Protein AF-A0A078BQI6-F1 (afdb_monomer)

Sequence (326 aa):
MSWSRSDWDFFEDLFRCLKQIWVKRIQDDHVNNMKELREEQRIALADKKKSNNSELENKRNELQLEEEQFRSNIQNMEHSMRMQAKEEQRSDIENHELRKREIIEKHQETISNLNRSMSEAEKSMREQKFIHQTKCEEIDLKMKLKQGDLAKAVRNDILEEKYNSTVQHVKHIWALISKAVTVVHKSLSNDDKQTISTRNREILVTLVKNKMDNLEEASEKVSNFKGYDGMKGGANTNVVKQILNKIVDVRNSLNTFLSTFSELDKSITAFKAFKDRMNMLNYAVSKLRNIKLKKHADIEIRNMELILYEWKKDCESAQNSKSLLN

Organism: Caenorhabditis elegans (NCBI:txid6239)

Structure (mmCIF, N/CA/C/O backbone):
data_AF-A0A078BQI6-F1
#
_entry.id   AF-A0A078BQI6-F1
#
loop_
_atom_site.group_PDB
_atom_site.id
_atom_site.type_symbol
_atom_site.label_atom_id
_atom_site.label_alt_id
_atom_site.label_comp_id
_atom_site.label_asym_id
_atom_site.label_entity_id
_atom_site.label_seq_id
_atom_site.pdbx_PDB_ins_code
_atom_site.Cartn_x
_atom_site.Cartn_y
_atom_site.Cartn_z
_atom_site.occupancy
_atom_site.B_iso_or_equiv
_atom_site.auth_seq_id
_atom_site.auth_comp_id
_atom_site.auth_asym_id
_atom_site.auth_atom_id
_atom_site.pdbx_PDB_model_num
ATOM 1 N N . MET A 1 1 ? 150.060 28.899 -146.180 1.00 40.34 1 MET A N 1
ATOM 2 C CA . MET A 1 1 ? 150.131 30.208 -145.497 1.00 40.34 1 MET A CA 1
ATOM 3 C C . MET A 1 1 ? 150.504 29.939 -144.052 1.00 40.34 1 MET A C 1
ATOM 5 O O . MET A 1 1 ? 149.686 29.392 -143.328 1.00 40.34 1 MET A O 1
ATOM 9 N N . SER A 1 2 ? 151.761 30.175 -143.675 1.00 43.12 2 SER A N 1
ATOM 10 C CA . SER A 1 2 ? 152.241 30.005 -142.299 1.00 43.12 2 SER A CA 1
ATOM 11 C C . SER A 1 2 ? 151.843 31.232 -141.484 1.00 43.12 2 SER A C 1
ATOM 13 O O . SER A 1 2 ? 152.236 32.344 -141.832 1.00 43.12 2 SER A O 1
ATOM 15 N N . TRP A 1 3 ? 151.037 31.020 -140.450 1.00 51.09 3 TRP A N 1
ATOM 16 C CA . TRP A 1 3 ? 150.570 32.070 -139.548 1.00 51.09 3 TRP A CA 1
ATOM 17 C C . TRP A 1 3 ? 151.705 32.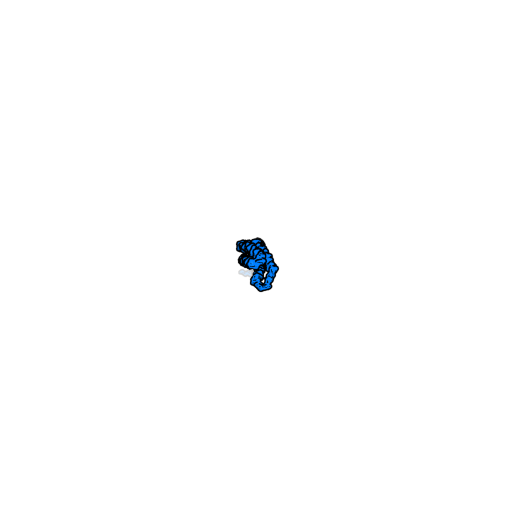469 -138.605 1.00 51.09 3 TRP A C 1
ATOM 19 O O . TRP A 1 3 ? 152.486 31.620 -138.166 1.00 51.09 3 TRP A O 1
ATOM 29 N N . SER A 1 4 ? 151.829 33.763 -138.341 1.00 55.44 4 SER A N 1
ATOM 30 C CA . SER A 1 4 ? 152.853 34.306 -137.456 1.00 55.44 4 SER A CA 1
ATOM 31 C C . SER A 1 4 ? 152.491 34.037 -135.993 1.00 55.44 4 SER A C 1
ATOM 33 O O . SER A 1 4 ? 151.331 33.827 -135.646 1.00 55.44 4 SER A O 1
ATOM 35 N N . ARG A 1 5 ? 153.483 34.042 -135.099 1.00 60.19 5 ARG A N 1
ATOM 36 C CA . ARG A 1 5 ? 153.259 33.792 -133.665 1.00 60.19 5 ARG A CA 1
ATOM 37 C C . ARG A 1 5 ? 152.341 34.843 -133.015 1.00 60.19 5 ARG A C 1
ATOM 39 O O . ARG A 1 5 ? 151.582 34.498 -132.121 1.00 60.19 5 ARG A O 1
ATOM 46 N N . SER A 1 6 ? 152.327 36.070 -133.543 1.00 62.12 6 SER A N 1
ATOM 47 C CA . SER A 1 6 ? 151.384 37.124 -133.146 1.00 62.12 6 SER A CA 1
ATOM 48 C C . SER A 1 6 ? 149.929 36.831 -133.529 1.00 62.12 6 SER A C 1
ATOM 50 O O . SER A 1 6 ? 149.027 37.297 -132.839 1.00 62.12 6 SER A O 1
ATOM 52 N N . ASP A 1 7 ? 149.687 36.033 -134.576 1.00 58.00 7 ASP A N 1
ATOM 53 C CA . ASP A 1 7 ? 148.330 35.620 -134.961 1.00 58.00 7 ASP A CA 1
ATOM 54 C C . ASP A 1 7 ? 147.747 34.597 -133.969 1.00 58.00 7 ASP A C 1
ATOM 56 O O . ASP A 1 7 ? 146.534 34.554 -133.768 1.00 58.00 7 ASP A O 1
ATOM 60 N N . TRP A 1 8 ? 148.599 33.802 -133.307 1.00 63.88 8 TRP A N 1
ATOM 61 C CA . TRP A 1 8 ? 148.184 32.867 -132.255 1.00 63.88 8 TRP A CA 1
ATOM 62 C C . TRP A 1 8 ? 147.906 33.568 -130.928 1.00 63.88 8 TRP A C 1
ATOM 64 O O . TRP A 1 8 ? 146.850 33.336 -130.342 1.00 63.88 8 TRP A O 1
ATOM 74 N N . ASP A 1 9 ? 148.792 34.471 -130.498 1.00 68.25 9 ASP A N 1
ATOM 75 C CA . ASP A 1 9 ? 148.613 35.204 -129.239 1.00 68.25 9 ASP A CA 1
ATOM 76 C C . ASP A 1 9 ? 147.321 36.042 -129.258 1.00 68.25 9 ASP A C 1
ATOM 78 O O . ASP A 1 9 ? 146.570 36.037 -128.283 1.00 68.25 9 ASP A O 1
ATOM 82 N N . PHE A 1 10 ? 146.995 36.690 -130.386 1.00 70.31 10 PHE A N 1
ATOM 83 C CA . PHE A 1 10 ? 145.744 37.443 -130.540 1.00 70.31 10 PHE A CA 1
ATOM 84 C C . PHE A 1 10 ? 144.496 36.546 -130.460 1.00 70.31 10 PHE A C 1
ATOM 86 O O . PHE A 1 10 ? 143.519 36.898 -129.795 1.00 70.31 10 PHE A O 1
ATOM 93 N N . PHE A 1 11 ? 144.513 35.375 -131.108 1.00 65.69 11 PHE A N 1
ATOM 94 C CA . PHE A 1 11 ? 143.386 34.438 -131.060 1.00 65.69 11 PHE A CA 1
ATOM 95 C C . PHE A 1 11 ? 143.195 33.827 -129.671 1.00 65.69 11 PHE A C 1
ATOM 97 O O . PHE A 1 11 ? 142.058 33.657 -129.229 1.00 65.69 11 PHE A O 1
ATOM 104 N N . GLU A 1 12 ? 144.283 33.520 -128.969 1.00 69.06 12 GLU A N 1
ATOM 105 C CA . GLU A 1 12 ? 144.234 32.939 -127.629 1.00 69.06 12 GLU A CA 1
ATOM 106 C C . GLU A 1 12 ? 143.728 33.959 -126.595 1.00 69.06 12 GLU A C 1
ATOM 108 O O . GLU A 1 12 ? 142.919 33.612 -125.726 1.00 69.06 12 GLU A O 1
ATOM 113 N N . ASP A 1 13 ? 144.088 35.239 -126.752 1.00 70.31 13 ASP A N 1
ATOM 114 C CA . ASP A 1 13 ? 143.538 36.327 -125.939 1.00 70.31 13 ASP A CA 1
ATOM 115 C C . ASP A 1 13 ? 142.049 36.572 -126.225 1.00 70.31 13 ASP A C 1
ATOM 117 O O . ASP A 1 13 ? 141.244 36.681 -125.294 1.00 70.31 13 ASP A O 1
ATOM 121 N N . LEU A 1 14 ? 141.647 36.567 -127.502 1.00 67.25 14 LEU A N 1
ATOM 122 C CA . LEU A 1 14 ? 140.242 36.691 -127.900 1.00 67.25 14 LEU A CA 1
ATOM 123 C C . LEU A 1 14 ? 139.403 35.525 -127.352 1.00 67.25 14 LEU A C 1
ATOM 125 O O . LEU A 1 14 ? 138.316 35.740 -126.809 1.00 67.25 14 LEU A O 1
ATOM 129 N N . PHE A 1 15 ? 139.913 34.293 -127.435 1.00 70.81 15 PHE A N 1
ATOM 130 C CA . PHE A 1 15 ? 139.222 33.102 -126.937 1.00 70.81 15 PHE A CA 1
ATOM 131 C C . PHE A 1 15 ? 139.095 33.118 -125.408 1.00 70.81 15 PHE A C 1
ATOM 133 O O . PHE A 1 15 ? 138.035 32.796 -124.861 1.00 70.81 15 PHE A O 1
ATOM 140 N N . ARG A 1 16 ? 140.137 33.567 -124.698 1.00 69.56 16 ARG A N 1
ATOM 141 C CA . ARG A 1 16 ? 140.110 33.773 -123.243 1.00 69.56 16 ARG A CA 1
ATOM 142 C C . ARG A 1 16 ? 139.092 34.843 -122.838 1.00 69.56 16 ARG A C 1
ATOM 144 O O . ARG A 1 16 ? 138.344 34.629 -121.880 1.00 69.56 16 ARG A O 1
ATOM 151 N N . CYS A 1 17 ? 139.009 35.941 -123.588 1.00 66.56 17 CYS A N 1
ATOM 152 C CA . CYS A 1 17 ? 138.050 37.018 -123.347 1.00 66.56 17 CYS A CA 1
ATOM 153 C C . CYS A 1 17 ? 136.598 36.544 -123.561 1.00 66.56 17 CYS A C 1
ATOM 155 O O . CYS A 1 17 ? 135.743 36.725 -122.691 1.00 66.56 17 CYS A O 1
ATOM 157 N N . LEU A 1 18 ? 136.328 35.831 -124.662 1.00 63.19 18 LEU A N 1
ATOM 158 C CA . LEU A 1 18 ? 135.005 35.261 -124.947 1.00 63.19 18 LEU A CA 1
ATOM 159 C C . LEU A 1 18 ? 134.571 34.227 -123.896 1.00 63.19 18 LEU A C 1
ATOM 161 O O . LEU A 1 18 ? 133.412 34.225 -123.474 1.00 63.19 18 LEU A O 1
ATOM 165 N N . LYS A 1 19 ? 135.501 33.395 -123.407 1.00 67.19 19 LYS A N 1
ATOM 166 C CA . LYS A 1 19 ? 135.221 32.418 -122.344 1.00 67.19 19 LYS A CA 1
ATOM 167 C C . LYS A 1 19 ? 134.825 33.096 -121.027 1.00 67.19 19 LYS A C 1
ATOM 169 O O . LYS A 1 19 ? 133.893 32.634 -120.371 1.00 67.19 19 LYS A O 1
ATOM 174 N N . GLN A 1 20 ? 135.478 34.199 -120.650 1.00 70.69 20 GLN A N 1
ATOM 175 C CA . GLN A 1 20 ? 135.115 34.952 -119.440 1.00 70.69 20 GLN A CA 1
ATOM 176 C C . GLN A 1 20 ? 133.728 35.601 -119.542 1.00 70.69 20 GLN A C 1
ATOM 178 O O . GLN A 1 20 ? 132.968 35.556 -118.575 1.00 70.69 20 GLN A O 1
ATOM 183 N N . ILE A 1 21 ? 133.367 36.152 -120.707 1.00 68.38 21 ILE A N 1
ATOM 184 C CA . ILE A 1 21 ? 132.040 36.752 -120.930 1.00 68.38 21 ILE A CA 1
ATOM 185 C C . ILE A 1 21 ? 130.933 35.699 -120.790 1.00 68.38 21 ILE A C 1
ATOM 187 O O . ILE A 1 21 ? 129.910 35.959 -120.153 1.00 68.38 21 ILE A O 1
ATOM 191 N N . TRP A 1 22 ? 131.138 34.501 -121.345 1.00 61.50 22 TRP A N 1
ATOM 192 C CA . TRP A 1 22 ? 130.143 33.429 -121.283 1.00 61.50 22 TRP A CA 1
ATOM 193 C C . TRP A 1 22 ? 129.940 32.898 -119.856 1.00 61.50 22 TRP A C 1
ATOM 195 O O . TRP A 1 22 ? 128.801 32.764 -119.411 1.00 61.50 22 TRP A O 1
ATOM 205 N N . VAL A 1 23 ? 131.026 32.685 -119.099 1.00 67.38 23 VAL A N 1
ATOM 206 C CA . VAL A 1 23 ? 130.951 32.254 -117.687 1.00 67.38 23 VAL A CA 1
ATOM 207 C C . VAL A 1 23 ? 130.213 33.282 -116.826 1.00 67.38 23 VAL A C 1
ATOM 209 O O . VAL A 1 23 ? 129.362 32.904 -116.022 1.00 67.38 23 VAL A O 1
ATOM 212 N N . LYS A 1 24 ? 130.480 34.578 -117.032 1.00 67.88 24 LYS A N 1
ATOM 213 C CA . LYS A 1 24 ? 129.824 35.651 -116.275 1.00 67.88 24 LYS A CA 1
ATOM 214 C C . LYS A 1 24 ? 128.315 35.705 -116.542 1.00 67.88 24 LYS A C 1
ATOM 216 O O . LYS A 1 24 ? 127.539 35.836 -115.603 1.00 67.88 24 LYS A O 1
ATOM 221 N N . ARG A 1 25 ? 127.891 35.502 -117.797 1.00 67.81 25 ARG A N 1
ATOM 222 C CA . ARG A 1 25 ? 126.467 35.489 -118.171 1.00 67.81 25 ARG A CA 1
ATOM 223 C C . ARG A 1 25 ? 125.700 34.316 -117.537 1.00 67.81 25 ARG A C 1
ATOM 225 O O . ARG A 1 25 ? 124.587 34.513 -117.071 1.00 67.81 25 ARG A O 1
ATOM 232 N N . ILE A 1 26 ? 126.308 33.127 -117.443 1.00 67.19 26 ILE A N 1
ATOM 233 C CA . ILE A 1 26 ? 125.685 31.965 -116.776 1.00 67.19 26 ILE A CA 1
ATOM 234 C C . ILE A 1 26 ? 125.532 32.183 -115.267 1.00 67.19 26 ILE A C 1
ATOM 236 O O . ILE A 1 26 ? 124.527 31.777 -114.683 1.00 67.19 26 ILE A O 1
ATOM 240 N N . GLN A 1 27 ? 126.516 32.816 -114.622 1.00 66.44 27 GLN A N 1
ATOM 241 C CA . GLN A 1 27 ? 126.424 33.139 -113.197 1.00 66.44 27 GLN A CA 1
ATOM 242 C C . GLN A 1 27 ? 125.312 34.152 -112.905 1.00 66.44 27 GLN A C 1
ATOM 244 O O . GLN A 1 27 ? 124.561 33.946 -111.951 1.00 66.44 27 GLN A O 1
ATOM 249 N N . ASP A 1 28 ? 125.167 35.187 -113.734 1.00 70.69 28 ASP A N 1
ATOM 250 C CA . ASP A 1 28 ? 124.128 36.206 -113.549 1.00 70.69 28 ASP A CA 1
ATOM 251 C C . ASP A 1 28 ? 122.706 35.625 -113.723 1.00 70.69 28 ASP A C 1
ATOM 253 O O . ASP A 1 28 ? 121.833 35.893 -112.891 1.00 70.69 28 ASP A O 1
ATOM 257 N N . ASP A 1 29 ? 122.479 34.746 -114.710 1.00 68.88 29 ASP A N 1
ATOM 258 C CA . ASP A 1 29 ? 121.177 34.078 -114.901 1.00 68.88 29 ASP A CA 1
ATOM 259 C C . ASP A 1 29 ? 120.810 33.158 -113.720 1.00 68.88 29 ASP A C 1
ATOM 261 O O . ASP A 1 29 ? 119.653 33.103 -113.291 1.00 68.88 29 ASP A O 1
ATOM 265 N N . HIS A 1 30 ? 121.788 32.461 -113.130 1.00 69.06 30 HIS A N 1
ATOM 266 C CA . HIS A 1 30 ? 121.527 31.551 -112.011 1.00 69.06 30 HIS A CA 1
ATOM 267 C C . HIS A 1 30 ? 121.144 32.293 -110.717 1.00 69.06 30 HIS A C 1
ATOM 269 O O . HIS A 1 30 ? 120.292 31.824 -109.956 1.00 69.06 30 HIS A O 1
ATOM 275 N N . VAL A 1 31 ? 121.731 33.471 -110.470 1.00 72.56 31 VAL A N 1
ATOM 276 C CA . VAL A 1 31 ? 121.397 34.300 -109.298 1.00 72.56 31 VAL A CA 1
ATOM 277 C C . VAL A 1 31 ? 119.987 34.887 -109.405 1.00 72.56 31 VAL A C 1
ATOM 279 O O . VAL A 1 31 ? 119.286 34.943 -108.390 1.00 72.56 31 VAL A O 1
ATOM 282 N N . ASN A 1 32 ? 119.545 35.282 -110.602 1.00 72.25 32 ASN A N 1
ATOM 283 C CA . ASN A 1 32 ? 118.195 35.816 -110.801 1.00 72.25 32 ASN A CA 1
ATOM 284 C C . ASN A 1 32 ? 117.110 34.754 -110.573 1.00 72.25 32 ASN A C 1
ATOM 286 O O . ASN A 1 32 ? 116.208 34.991 -109.767 1.00 72.25 32 ASN A O 1
ATOM 290 N N . ASN A 1 33 ? 117.251 33.556 -111.153 1.00 70.56 33 ASN A N 1
ATOM 291 C CA . ASN A 1 33 ? 116.286 32.467 -110.942 1.00 70.56 33 ASN A CA 1
ATOM 292 C C . ASN A 1 33 ? 116.145 32.083 -109.458 1.00 70.56 33 ASN A C 1
ATOM 294 O O . ASN A 1 33 ? 115.043 31.855 -108.961 1.00 70.56 33 ASN A O 1
ATOM 298 N N . MET A 1 34 ? 117.254 32.049 -108.709 1.00 78.12 34 MET A N 1
ATOM 299 C CA . MET A 1 34 ? 117.217 31.739 -107.273 1.00 78.12 34 MET A CA 1
ATOM 300 C C . MET A 1 34 ? 116.558 32.836 -106.424 1.00 78.12 34 MET A C 1
ATOM 302 O O . MET A 1 34 ? 116.084 32.548 -105.322 1.00 78.12 34 MET A O 1
ATOM 306 N N . LYS A 1 35 ? 116.538 34.090 -106.893 1.00 74.88 35 LYS A N 1
ATOM 307 C CA . LYS A 1 35 ? 115.831 35.190 -106.222 1.00 74.88 35 LYS A CA 1
ATOM 308 C C . LYS A 1 35 ? 114.320 35.099 -106.429 1.00 74.88 35 LYS A C 1
ATOM 310 O O . LYS A 1 35 ? 113.596 35.246 -105.448 1.00 74.88 35 LYS A O 1
ATOM 315 N N . GLU A 1 36 ? 113.860 34.818 -107.647 1.00 73.94 36 GLU A N 1
ATOM 316 C CA . GLU A 1 36 ? 112.426 34.663 -107.945 1.00 73.94 36 GLU A CA 1
ATOM 317 C C . GLU A 1 36 ? 111.803 33.507 -107.151 1.00 73.94 36 GLU A C 1
ATOM 319 O O . GLU A 1 36 ? 110.806 33.705 -106.457 1.00 73.94 36 GLU A O 1
ATOM 324 N N . LEU A 1 37 ? 112.467 32.346 -107.117 1.00 78.81 37 LEU A N 1
ATOM 325 C CA . LEU A 1 37 ? 112.014 31.174 -106.351 1.00 78.81 37 LEU A CA 1
ATOM 326 C C . LEU A 1 37 ? 111.851 31.449 -104.845 1.00 78.81 37 LEU A C 1
ATOM 328 O O . LEU A 1 37 ? 110.951 30.905 -104.201 1.00 78.81 37 LEU A O 1
ATOM 332 N N . ARG A 1 38 ? 112.708 32.300 -104.260 1.00 79.50 38 ARG A N 1
ATOM 333 C CA . ARG A 1 38 ? 112.581 32.687 -102.843 1.00 79.50 38 ARG A CA 1
ATOM 334 C C . ARG A 1 38 ? 111.396 33.612 -102.595 1.00 79.50 38 ARG A C 1
ATOM 336 O O . ARG A 1 38 ? 110.775 33.498 -101.538 1.00 79.50 38 ARG A O 1
ATOM 343 N N . GLU A 1 39 ? 111.091 34.519 -103.519 1.00 80.25 39 GLU A N 1
ATOM 344 C CA . GLU A 1 39 ? 109.964 35.437 -103.345 1.00 80.25 39 GLU A CA 1
ATOM 345 C C . GLU A 1 39 ? 108.626 34.708 -103.518 1.00 80.25 39 GLU A C 1
ATOM 347 O O . GLU A 1 39 ? 107.733 34.889 -102.689 1.00 80.25 39 GLU A O 1
ATOM 352 N N . GLU A 1 40 ? 108.515 33.788 -104.483 1.00 79.25 40 GLU A N 1
ATOM 353 C CA . GLU A 1 40 ? 107.331 32.926 -104.626 1.00 79.25 40 GLU A CA 1
ATOM 354 C C . GLU A 1 40 ? 107.062 32.095 -103.363 1.00 79.25 40 GLU A C 1
ATOM 356 O O . GLU A 1 40 ? 105.933 32.059 -102.867 1.00 79.25 40 GLU A O 1
ATOM 361 N N . GLN A 1 41 ? 108.097 31.480 -102.774 1.00 79.62 41 GLN A N 1
ATOM 362 C CA . GLN A 1 41 ? 107.940 30.732 -101.520 1.00 79.62 41 GLN A CA 1
ATOM 363 C C . GLN A 1 41 ? 107.488 31.617 -100.353 1.00 79.62 41 GLN A C 1
ATOM 365 O O . GLN A 1 41 ? 106.690 31.181 -99.517 1.00 79.62 41 GLN A O 1
ATOM 370 N N . ARG A 1 42 ? 107.980 32.859 -100.278 1.00 81.69 42 ARG A N 1
ATOM 371 C CA . ARG A 1 42 ? 107.591 33.810 -99.229 1.00 81.69 42 ARG A CA 1
ATOM 372 C C . ARG A 1 42 ? 106.118 34.199 -99.351 1.00 81.69 42 ARG A C 1
ATOM 374 O O . ARG A 1 42 ? 105.424 34.236 -98.333 1.00 81.69 42 ARG A O 1
ATOM 381 N N . ILE A 1 43 ? 105.646 34.448 -100.574 1.00 81.06 43 ILE A N 1
ATOM 382 C CA . ILE A 1 43 ? 104.240 34.763 -100.859 1.00 81.06 43 ILE A CA 1
ATOM 383 C C . ILE A 1 43 ? 103.353 33.565 -100.494 1.00 81.06 43 ILE A C 1
ATOM 385 O O . ILE A 1 43 ? 102.418 33.719 -99.709 1.00 81.06 43 ILE A O 1
ATOM 389 N N . ALA A 1 44 ? 103.715 32.353 -100.927 1.00 77.69 44 ALA A N 1
ATOM 390 C CA . ALA A 1 44 ? 102.953 31.140 -100.619 1.00 77.69 44 ALA A CA 1
ATOM 391 C C . ALA A 1 44 ? 102.825 30.869 -99.103 1.00 77.69 44 ALA A C 1
ATOM 393 O O . ALA A 1 44 ? 101.768 30.460 -98.617 1.00 77.69 44 ALA A O 1
ATOM 394 N N . LEU A 1 45 ? 103.885 31.121 -98.325 1.00 78.12 45 LEU A N 1
ATOM 395 C CA . LEU A 1 45 ? 103.857 30.995 -96.862 1.00 78.12 45 LEU A CA 1
ATOM 396 C C . LEU A 1 45 ? 102.983 32.061 -96.190 1.00 78.12 45 LEU A C 1
ATOM 398 O O . LEU A 1 45 ? 102.285 31.757 -95.217 1.00 78.12 45 LEU A O 1
ATOM 402 N N . ALA A 1 46 ? 103.015 33.298 -96.690 1.00 80.38 46 ALA A N 1
ATOM 403 C CA . ALA A 1 46 ? 102.180 34.379 -96.179 1.00 80.38 46 ALA A CA 1
ATOM 404 C C . ALA A 1 46 ? 100.689 34.096 -96.426 1.00 80.38 46 ALA A C 1
ATOM 406 O O . ALA A 1 46 ? 99.884 34.223 -95.498 1.00 80.38 46 ALA A O 1
ATOM 407 N N . ASP A 1 47 ? 100.343 33.625 -97.624 1.00 84.88 47 ASP A N 1
ATOM 408 C CA . ASP A 1 47 ? 98.970 33.262 -97.982 1.00 84.88 47 ASP A CA 1
ATOM 409 C C . ASP A 1 47 ? 98.464 32.084 -97.151 1.00 84.88 47 ASP A C 1
ATOM 411 O O . ASP A 1 47 ? 97.359 32.138 -96.607 1.00 84.88 47 ASP A O 1
ATOM 415 N N . LYS A 1 48 ? 99.301 31.063 -96.927 1.00 83.31 48 LYS A N 1
ATOM 416 C CA . LYS A 1 48 ? 98.944 29.936 -96.056 1.00 83.31 48 LYS A CA 1
ATOM 417 C C . LYS A 1 48 ? 98.696 30.373 -94.610 1.00 83.31 48 LYS A C 1
ATOM 419 O O . LYS A 1 48 ? 97.741 29.918 -93.985 1.00 83.31 48 LYS A O 1
ATOM 424 N N . LYS A 1 49 ? 99.512 31.286 -94.068 1.00 84.06 49 LYS A N 1
ATOM 425 C CA . LYS A 1 49 ? 99.317 31.823 -92.709 1.00 84.06 49 LYS A CA 1
ATOM 426 C C . LYS A 1 49 ? 98.037 32.656 -92.606 1.00 84.06 49 LYS A C 1
ATOM 428 O O . LYS A 1 49 ? 97.334 32.567 -91.603 1.00 84.06 49 LYS A O 1
ATOM 433 N N . LYS A 1 50 ? 97.713 33.434 -93.643 1.00 84.31 50 LYS A N 1
ATOM 434 C CA . LYS A 1 50 ? 96.466 34.205 -93.719 1.00 84.31 50 LYS A CA 1
ATOM 435 C C . LYS A 1 50 ? 95.243 33.288 -93.812 1.00 84.31 50 LYS A C 1
ATOM 437 O O . LYS A 1 50 ? 94.279 33.518 -93.088 1.00 84.31 50 LYS A O 1
ATOM 442 N N . SER A 1 51 ? 95.314 32.233 -94.625 1.00 85.38 51 SER A N 1
ATOM 443 C CA . SER A 1 51 ? 94.264 31.211 -94.734 1.00 85.38 51 SER A CA 1
ATOM 444 C C . SER A 1 51 ? 94.023 30.512 -93.395 1.00 85.38 51 SER A C 1
ATOM 446 O O . SER A 1 51 ? 92.896 30.506 -92.913 1.00 85.38 51 SER A O 1
ATOM 448 N N . ASN A 1 52 ? 95.082 30.026 -92.735 1.00 87.25 52 ASN A N 1
ATOM 449 C CA . ASN A 1 52 ? 94.964 29.389 -91.420 1.00 87.25 52 ASN A CA 1
ATOM 450 C C . ASN A 1 52 ? 94.387 30.337 -90.362 1.00 87.25 52 ASN A C 1
ATOM 452 O O . ASN A 1 52 ? 93.564 29.922 -89.554 1.00 87.25 52 ASN A O 1
ATOM 456 N N . ASN A 1 53 ? 94.798 31.608 -90.355 1.00 86.00 53 ASN A N 1
ATOM 457 C CA . ASN A 1 53 ? 94.227 32.585 -89.429 1.00 86.00 53 ASN A CA 1
ATOM 458 C C . ASN A 1 53 ? 92.736 32.823 -89.705 1.00 86.00 53 ASN A C 1
ATOM 460 O O . ASN A 1 53 ? 91.970 32.945 -88.759 1.00 86.00 53 ASN A O 1
ATOM 464 N N . SER A 1 54 ? 92.319 32.855 -90.974 1.00 84.44 54 SER A N 1
ATOM 465 C CA . SER A 1 54 ? 90.904 32.991 -91.334 1.00 84.44 54 SER A CA 1
ATOM 466 C C . SER A 1 54 ? 90.084 31.767 -90.924 1.00 84.44 54 SER A C 1
ATOM 468 O O . SER A 1 54 ? 88.968 31.926 -90.441 1.00 84.44 54 SER A O 1
ATOM 470 N N . GLU A 1 55 ? 90.618 30.555 -91.091 1.00 86.44 55 GLU A N 1
ATOM 471 C CA . GLU A 1 55 ? 89.955 29.325 -90.639 1.00 86.44 55 GLU A CA 1
ATOM 472 C C . GLU A 1 55 ? 89.844 29.266 -89.112 1.00 86.44 55 GLU A C 1
ATOM 474 O O . GLU A 1 55 ? 88.786 28.921 -88.590 1.00 86.44 55 GLU A O 1
ATOM 479 N N . LEU A 1 56 ? 90.901 29.650 -88.387 1.00 89.31 56 LEU A N 1
ATOM 480 C CA . LEU A 1 56 ? 90.880 29.715 -86.925 1.00 89.31 56 LEU A CA 1
ATOM 481 C C . LEU A 1 56 ? 89.895 30.766 -86.409 1.00 89.31 56 LEU A C 1
ATOM 483 O O . LEU A 1 56 ? 89.192 30.501 -85.436 1.00 89.31 56 LEU A O 1
ATOM 487 N N . GLU A 1 57 ? 89.811 31.927 -87.059 1.00 89.94 57 GLU A N 1
ATOM 488 C CA . GLU A 1 57 ? 88.850 32.971 -86.696 1.00 89.94 57 GLU A CA 1
ATOM 489 C C . GLU A 1 57 ? 87.409 32.511 -86.949 1.00 89.94 57 GLU A C 1
ATOM 491 O O . GLU A 1 57 ? 86.551 32.653 -86.079 1.00 89.94 57 GLU A O 1
ATOM 496 N N . ASN A 1 58 ? 87.149 31.861 -88.087 1.00 90.62 58 ASN A N 1
ATOM 497 C CA . ASN A 1 58 ? 85.843 31.262 -88.366 1.00 90.62 58 ASN A CA 1
ATOM 498 C C . ASN A 1 58 ? 85.488 30.192 -87.326 1.00 90.62 58 ASN A C 1
ATOM 500 O O . ASN A 1 58 ? 84.378 30.199 -86.796 1.00 90.62 58 ASN A O 1
ATOM 504 N N . LYS A 1 59 ? 86.441 29.322 -86.964 1.00 89.56 59 LYS A N 1
ATOM 505 C CA . LYS A 1 59 ? 86.221 28.295 -85.939 1.00 89.56 59 LYS A CA 1
ATOM 506 C C . LYS A 1 59 ? 85.972 28.898 -84.557 1.00 89.56 59 LYS A C 1
ATOM 508 O O . LYS A 1 59 ? 85.155 28.376 -83.803 1.00 89.56 59 LYS A O 1
ATOM 513 N N . ARG A 1 60 ? 86.641 30.004 -84.226 1.00 89.56 60 ARG A N 1
ATOM 514 C CA . ARG A 1 60 ? 86.419 30.746 -82.982 1.00 89.56 60 ARG A CA 1
ATOM 515 C C . ARG A 1 60 ? 85.022 31.363 -82.937 1.00 89.56 60 ARG A C 1
ATOM 517 O O . ARG A 1 60 ? 84.356 31.243 -81.914 1.00 89.56 60 ARG A O 1
ATOM 524 N N . ASN A 1 61 ? 84.573 31.961 -84.038 1.00 91.00 61 ASN A N 1
ATOM 525 C CA . ASN A 1 61 ? 83.234 32.540 -84.143 1.00 91.00 61 ASN A CA 1
ATOM 526 C C . ASN A 1 61 ? 82.138 31.469 -84.057 1.00 91.00 61 ASN A C 1
ATOM 528 O O . ASN A 1 61 ? 81.150 31.676 -83.361 1.00 91.00 61 ASN A O 1
ATOM 532 N N . GLU A 1 62 ? 82.328 30.308 -84.695 1.00 89.38 62 GLU A N 1
ATOM 533 C CA . GLU A 1 62 ? 81.421 29.160 -84.547 1.00 89.38 62 GLU A CA 1
ATOM 534 C C . GLU A 1 62 ? 81.324 28.697 -83.090 1.00 89.38 62 GLU A C 1
ATOM 536 O O . GLU A 1 62 ? 80.221 28.561 -82.569 1.00 89.38 62 GLU A O 1
ATOM 541 N N . LEU A 1 63 ? 82.466 28.504 -82.417 1.00 89.38 63 LEU A N 1
ATOM 542 C CA . LEU A 1 63 ? 82.491 28.077 -81.014 1.00 89.38 63 LEU A CA 1
ATOM 543 C C . LEU A 1 63 ? 81.847 29.107 -80.082 1.00 89.38 63 LEU A C 1
ATOM 545 O O . LEU A 1 63 ? 81.167 28.726 -79.135 1.00 89.38 63 LEU A O 1
ATOM 549 N N . GLN A 1 64 ? 82.034 30.402 -80.344 1.00 91.25 64 GLN A N 1
ATOM 550 C CA . GLN A 1 64 ? 81.397 31.457 -79.560 1.00 91.25 64 GLN A CA 1
ATOM 551 C C . GLN A 1 64 ? 79.874 31.456 -79.748 1.00 91.25 64 GLN A C 1
ATOM 553 O O . GLN A 1 64 ? 79.136 31.577 -78.771 1.00 91.25 64 GLN A O 1
ATOM 558 N N . LEU A 1 65 ? 79.396 31.266 -80.981 1.00 89.69 65 LEU A N 1
ATOM 559 C CA . LEU A 1 65 ? 77.965 31.171 -81.270 1.00 89.69 65 LEU A CA 1
ATOM 560 C C . LEU A 1 65 ? 77.341 29.931 -80.609 1.00 89.69 65 LEU A C 1
ATOM 562 O O . LEU A 1 65 ? 76.238 29.995 -80.068 1.00 89.69 65 LEU A O 1
ATOM 566 N N . GLU A 1 66 ? 78.061 28.810 -80.621 1.00 90.50 66 GLU A N 1
ATOM 567 C CA . GLU A 1 66 ? 77.656 27.574 -79.955 1.00 90.50 66 GLU A CA 1
ATOM 568 C C . GLU A 1 66 ? 77.627 27.750 -78.424 1.00 90.50 66 GLU A C 1
ATOM 570 O O . GLU A 1 66 ? 76.664 27.341 -77.773 1.00 90.50 66 GLU A O 1
ATOM 575 N N . GLU A 1 67 ? 78.612 28.442 -77.837 1.00 89.50 67 GLU A N 1
ATOM 576 C CA . GLU A 1 67 ? 78.619 28.786 -76.408 1.00 89.50 67 GLU A CA 1
ATOM 577 C C . GLU A 1 67 ? 77.427 29.681 -76.029 1.00 89.50 67 GLU A C 1
ATOM 579 O O . GLU A 1 67 ? 76.762 29.436 -75.019 1.00 89.50 67 GLU A O 1
ATOM 584 N N . GLU A 1 68 ? 77.120 30.697 -76.837 1.00 91.00 68 GLU A N 1
ATOM 585 C CA . GLU A 1 68 ? 75.963 31.574 -76.629 1.00 91.00 68 GLU A CA 1
ATOM 586 C C . GLU A 1 68 ? 74.641 30.794 -76.704 1.00 91.00 68 GLU A C 1
ATOM 588 O O . GLU A 1 68 ? 73.766 30.977 -75.849 1.00 91.00 68 GLU A O 1
ATOM 593 N N . GLN A 1 69 ? 74.515 29.859 -77.652 1.00 91.56 69 GLN A N 1
ATOM 594 C CA . GLN A 1 69 ? 73.360 28.962 -77.741 1.00 91.56 69 GLN A CA 1
ATOM 595 C C . GLN A 1 69 ? 73.251 28.038 -76.523 1.00 91.56 69 GLN A C 1
ATOM 597 O O . GLN A 1 69 ? 72.166 27.906 -75.951 1.00 91.56 69 GLN A O 1
ATOM 602 N N . PHE A 1 70 ? 74.355 27.441 -76.064 1.00 90.31 70 PHE A N 1
ATOM 603 C CA . PHE A 1 70 ? 74.358 26.614 -74.856 1.00 90.31 70 PHE A CA 1
ATOM 604 C C . PHE A 1 70 ? 73.980 27.417 -73.609 1.00 90.31 70 PHE A C 1
ATOM 606 O O . PHE A 1 70 ? 73.159 26.953 -72.816 1.00 90.31 70 PHE A O 1
ATOM 613 N N . ARG A 1 71 ? 74.504 28.639 -73.444 1.00 90.94 71 ARG A N 1
ATOM 614 C CA . ARG A 1 71 ? 74.125 29.530 -72.334 1.00 90.94 71 ARG A CA 1
ATOM 615 C C . ARG A 1 71 ? 72.642 29.884 -72.372 1.00 90.94 71 ARG A C 1
ATOM 617 O O . ARG A 1 71 ? 71.988 29.824 -71.332 1.00 90.94 71 ARG A O 1
ATOM 624 N N . SER A 1 72 ? 72.103 30.208 -73.548 1.00 91.19 72 SER A N 1
ATOM 625 C CA . SER A 1 72 ? 70.672 30.485 -73.717 1.00 91.19 72 SER A CA 1
ATOM 626 C C . SER A 1 72 ? 69.816 29.264 -73.364 1.00 91.19 72 SER A C 1
ATOM 628 O O . SER A 1 72 ? 68.853 29.378 -72.605 1.00 91.19 72 SER A O 1
ATOM 630 N N . ASN A 1 73 ? 70.213 28.073 -73.818 1.00 91.12 73 ASN A N 1
ATOM 631 C CA . ASN A 1 73 ? 69.523 26.826 -73.494 1.00 91.12 73 ASN A CA 1
ATOM 632 C C . ASN A 1 73 ? 69.555 26.519 -71.991 1.00 91.12 73 ASN A C 1
ATOM 634 O O . ASN A 1 73 ? 68.527 26.145 -71.429 1.00 91.12 73 ASN A O 1
ATOM 638 N N . ILE A 1 74 ? 70.693 26.725 -71.320 1.00 91.31 74 ILE A N 1
ATOM 639 C CA . ILE A 1 74 ? 70.804 26.566 -69.862 1.00 91.31 74 ILE A CA 1
ATOM 640 C C . ILE A 1 74 ? 69.876 27.545 -69.142 1.00 91.31 74 ILE A C 1
ATOM 642 O O . ILE A 1 74 ? 69.119 27.125 -68.272 1.00 91.31 74 ILE A O 1
ATOM 646 N N . GLN A 1 75 ? 69.864 28.822 -69.532 1.00 91.62 75 GLN A N 1
ATOM 647 C CA . GLN A 1 75 ? 68.966 29.814 -68.932 1.00 91.62 75 GLN A CA 1
ATOM 648 C C . GLN A 1 75 ? 67.489 29.449 -69.120 1.00 91.62 75 GLN A C 1
ATOM 650 O O . GLN A 1 75 ? 66.704 29.567 -68.178 1.00 91.62 75 GLN A O 1
ATOM 655 N N . ASN A 1 76 ? 67.110 28.958 -70.302 1.00 91.56 76 ASN A N 1
ATOM 656 C CA . ASN A 1 76 ? 65.745 28.513 -70.577 1.00 91.56 76 ASN A CA 1
ATOM 657 C C . ASN A 1 76 ? 65.366 27.281 -69.740 1.00 91.56 76 ASN A C 1
ATOM 659 O O . ASN A 1 76 ? 64.272 27.241 -69.176 1.00 91.56 76 ASN A O 1
ATOM 663 N N . MET A 1 77 ? 66.271 26.307 -69.598 1.00 92.06 77 MET A N 1
ATOM 664 C CA . MET A 1 77 ? 66.059 25.142 -68.733 1.00 92.06 77 MET A CA 1
ATOM 665 C C . MET A 1 77 ? 65.945 25.545 -67.262 1.00 92.06 77 MET A C 1
ATOM 667 O O . MET A 1 77 ? 65.005 25.124 -66.594 1.00 92.06 77 MET A O 1
ATOM 671 N N . GLU A 1 78 ? 66.831 26.406 -66.758 1.00 92.19 78 GLU A N 1
ATOM 672 C CA . GLU A 1 78 ? 66.751 26.913 -65.385 1.00 92.19 78 GLU A CA 1
ATOM 673 C C . GLU A 1 78 ? 65.451 27.682 -65.136 1.00 92.19 78 GLU A C 1
ATOM 675 O O . GLU A 1 78 ? 64.830 27.525 -64.083 1.00 92.19 78 GLU A O 1
ATOM 680 N N . HIS A 1 79 ? 65.017 28.506 -66.093 1.00 91.81 79 HIS A N 1
ATOM 681 C CA . HIS A 1 79 ? 63.747 29.215 -65.998 1.00 91.81 79 HIS A CA 1
ATOM 682 C C . HIS A 1 79 ? 62.571 28.233 -65.945 1.00 91.81 79 HIS A C 1
ATOM 684 O O . HIS A 1 79 ? 61.730 28.342 -65.052 1.00 91.81 79 HIS A O 1
ATOM 690 N N . SER A 1 80 ? 62.557 27.233 -66.831 1.00 92.69 80 SER A N 1
ATOM 691 C CA . SER A 1 80 ? 61.545 26.174 -66.841 1.00 92.69 80 SER A CA 1
ATOM 692 C C . SER A 1 80 ? 61.528 25.388 -65.526 1.00 92.69 80 SER A C 1
ATOM 694 O O . SER A 1 80 ? 60.461 25.193 -64.952 1.00 92.69 80 SER A O 1
ATOM 696 N N . MET A 1 81 ? 62.692 25.007 -64.989 1.00 91.88 81 MET A N 1
ATOM 697 C CA . MET A 1 81 ? 62.805 24.300 -63.707 1.00 91.88 81 MET A CA 1
ATOM 698 C C . MET A 1 81 ? 62.303 25.148 -62.534 1.00 91.88 81 MET A C 1
ATOM 700 O O . MET A 1 81 ? 61.588 24.646 -61.671 1.00 91.88 81 MET A O 1
ATOM 704 N N . ARG A 1 82 ? 62.625 26.450 -62.498 1.00 91.44 82 ARG A N 1
ATOM 705 C CA . ARG A 1 82 ? 62.108 27.361 -61.461 1.00 91.44 82 ARG A CA 1
ATOM 706 C C . ARG A 1 82 ? 60.596 27.534 -61.557 1.00 91.44 82 ARG A C 1
ATOM 708 O O . ARG A 1 82 ? 59.943 27.660 -60.523 1.00 91.44 82 ARG A O 1
ATOM 715 N N . MET A 1 83 ? 60.045 27.576 -62.769 1.00 91.62 83 MET A N 1
ATOM 716 C CA . MET A 1 83 ? 58.599 27.665 -62.975 1.00 91.62 83 MET A CA 1
ATOM 717 C C . MET A 1 83 ? 57.895 26.372 -62.563 1.00 91.62 83 MET A C 1
ATOM 719 O O . MET A 1 83 ? 56.902 26.448 -61.847 1.00 91.62 83 MET A O 1
ATOM 723 N N . GLN A 1 84 ? 58.449 25.209 -62.910 1.00 91.62 84 GLN A N 1
ATOM 724 C CA . GLN A 1 84 ? 57.928 23.913 -62.480 1.00 91.62 84 GLN A CA 1
ATOM 725 C C . GLN A 1 84 ? 57.965 23.764 -60.954 1.00 91.62 84 GLN A C 1
ATOM 727 O O . GLN A 1 84 ? 56.949 23.428 -60.361 1.00 91.62 84 GLN A O 1
ATOM 732 N N . ALA A 1 85 ? 59.077 24.115 -60.301 1.00 90.62 85 ALA A N 1
ATOM 733 C CA . ALA A 1 85 ? 59.176 24.067 -58.842 1.00 90.62 85 ALA A CA 1
ATOM 734 C C . ALA A 1 85 ? 58.166 25.002 -58.151 1.00 90.62 85 ALA A C 1
ATOM 736 O O . ALA A 1 85 ? 57.604 24.663 -57.112 1.00 90.62 85 ALA A O 1
ATOM 737 N N . LYS A 1 86 ? 57.904 26.186 -58.728 1.00 91.06 86 LYS A N 1
ATOM 738 C CA . LYS A 1 86 ? 56.866 27.099 -58.225 1.00 91.06 86 LYS A CA 1
ATOM 739 C C . LYS A 1 86 ? 55.459 26.536 -58.405 1.00 91.06 86 LYS A C 1
ATOM 741 O O . LYS A 1 86 ? 54.621 26.764 -57.538 1.00 91.06 86 LYS A O 1
ATOM 746 N N . GLU A 1 87 ? 55.196 25.858 -59.516 1.00 91.38 87 GLU A N 1
ATOM 747 C CA . GLU A 1 87 ? 53.899 25.237 -59.786 1.00 91.38 87 GLU A CA 1
ATOM 748 C C . GLU A 1 87 ? 53.661 24.024 -58.881 1.00 91.38 87 GLU A C 1
ATOM 750 O O . GLU A 1 87 ? 52.610 23.926 -58.256 1.00 91.38 87 GLU A O 1
ATOM 755 N N . GLU A 1 88 ? 54.668 23.167 -58.707 1.00 90.44 88 GLU A N 1
ATOM 756 C CA . GLU A 1 88 ? 54.641 22.055 -57.750 1.00 90.44 88 GLU A CA 1
ATOM 757 C C . GLU A 1 88 ? 54.391 22.568 -56.326 1.00 90.44 88 GLU A C 1
ATOM 759 O O . GLU A 1 88 ? 53.486 22.090 -55.648 1.00 90.44 88 GLU A O 1
ATOM 764 N N . GLN A 1 89 ? 55.092 23.627 -55.903 1.00 91.31 89 GLN A N 1
ATOM 765 C CA . GLN A 1 89 ? 54.864 24.240 -54.594 1.00 91.31 89 GLN A CA 1
ATOM 766 C C . GLN A 1 89 ? 53.441 24.807 -54.445 1.00 91.31 89 GLN A C 1
ATOM 768 O O . GLN A 1 89 ? 52.848 24.701 -53.370 1.00 91.31 89 GLN A O 1
ATOM 773 N N . ARG A 1 90 ? 52.875 25.423 -55.493 1.00 90.94 90 ARG A N 1
ATOM 774 C CA . ARG A 1 90 ? 51.483 25.905 -55.476 1.00 90.94 90 ARG A CA 1
ATOM 775 C C . ARG A 1 90 ? 50.498 24.748 -55.365 1.00 90.94 90 ARG A C 1
ATOM 777 O O . ARG A 1 90 ? 49.596 24.827 -54.536 1.00 90.94 90 ARG A O 1
ATOM 784 N N . SER A 1 91 ? 50.703 23.684 -56.139 1.00 92.06 91 SER A N 1
ATOM 785 C CA . SER A 1 91 ? 49.872 22.481 -56.092 1.00 92.06 91 SER A CA 1
ATOM 786 C C . SER A 1 91 ? 49.929 21.812 -54.717 1.00 92.06 91 SER A C 1
ATOM 788 O O . SER A 1 91 ? 48.894 21.434 -54.173 1.00 92.06 91 SER A O 1
ATOM 790 N N . ASP A 1 92 ? 51.106 21.739 -54.093 1.00 92.56 92 ASP A N 1
ATOM 791 C CA . ASP A 1 92 ? 51.266 21.203 -52.738 1.00 92.56 92 ASP A CA 1
ATOM 792 C C . ASP A 1 92 ? 50.539 22.046 -51.685 1.00 92.56 92 ASP A C 1
ATOM 794 O O . ASP A 1 92 ? 49.878 21.494 -50.800 1.00 92.56 92 ASP A O 1
ATOM 798 N N . ILE A 1 93 ? 50.617 23.378 -51.785 1.00 93.50 93 ILE A N 1
ATOM 799 C CA . ILE A 1 93 ? 49.877 24.288 -50.899 1.00 93.50 93 ILE A CA 1
ATOM 800 C C . ILE A 1 93 ? 48.371 24.098 -51.088 1.00 93.50 93 ILE A C 1
ATOM 802 O O . ILE A 1 93 ? 47.660 23.924 -50.101 1.00 93.50 93 ILE A O 1
ATOM 806 N N . GLU A 1 94 ? 47.886 24.080 -52.329 1.00 94.38 94 GLU A N 1
ATOM 807 C CA . GLU A 1 94 ? 46.465 23.894 -52.636 1.00 94.38 94 GLU A CA 1
ATOM 808 C C . GLU A 1 94 ? 45.954 22.541 -52.120 1.00 94.38 94 GLU A C 1
ATOM 810 O O . GLU A 1 94 ? 44.940 22.479 -51.422 1.00 94.38 94 GLU A O 1
ATOM 815 N N . ASN A 1 95 ? 46.710 21.464 -52.346 1.00 93.81 95 ASN A N 1
ATOM 816 C CA . ASN A 1 95 ? 46.401 20.134 -51.823 1.00 93.81 95 ASN A CA 1
ATOM 817 C C . ASN A 1 95 ? 46.394 20.102 -50.289 1.00 93.81 95 ASN A C 1
ATOM 819 O O . ASN A 1 95 ? 45.537 19.454 -49.680 1.00 93.81 95 ASN A O 1
ATOM 823 N N . HIS A 1 96 ? 47.331 20.794 -49.636 1.00 93.56 96 HIS A N 1
ATOM 824 C CA . HIS A 1 96 ? 47.353 20.885 -48.180 1.00 93.56 96 HIS A CA 1
ATOM 825 C C . HIS A 1 96 ? 46.158 21.695 -47.652 1.00 93.56 96 HIS A C 1
ATOM 827 O O . HIS A 1 96 ? 45.550 21.306 -46.648 1.00 93.56 96 HIS A O 1
ATOM 833 N N . GLU A 1 97 ? 45.793 22.801 -48.298 1.00 94.12 97 GLU A N 1
ATOM 834 C CA . GLU A 1 97 ? 44.628 23.602 -47.924 1.00 94.12 97 GLU A CA 1
ATOM 835 C C . GLU A 1 97 ? 43.320 22.822 -48.095 1.00 94.12 97 GLU A C 1
ATOM 837 O O . GLU A 1 97 ? 42.484 22.854 -47.189 1.00 94.12 97 GLU A O 1
ATOM 842 N N . LEU A 1 98 ? 43.170 22.069 -49.190 1.00 95.25 98 LEU A N 1
ATOM 843 C CA . LEU A 1 98 ? 42.031 21.178 -49.425 1.00 95.25 98 LEU A CA 1
ATOM 844 C C . LEU A 1 98 ? 41.926 20.103 -48.338 1.00 95.25 98 LEU A C 1
ATOM 846 O O . LEU A 1 98 ? 40.903 20.025 -47.659 1.00 95.25 98 LEU A O 1
ATOM 850 N N . ARG A 1 99 ? 43.009 19.361 -48.066 1.00 94.94 99 ARG A N 1
ATOM 851 C CA . ARG A 1 99 ? 43.032 18.358 -46.982 1.00 94.94 99 ARG A CA 1
ATOM 852 C C . ARG A 1 99 ? 42.715 18.967 -45.619 1.00 94.94 99 ARG A C 1
ATOM 854 O O . ARG A 1 99 ? 42.039 18.351 -44.799 1.00 94.94 99 ARG A O 1
ATOM 861 N N . LYS A 1 100 ? 43.196 20.185 -45.347 1.00 95.06 100 LYS A N 1
ATOM 862 C CA . LYS A 1 100 ? 42.898 20.891 -44.094 1.00 95.06 100 LYS A CA 1
ATOM 863 C C . LYS A 1 100 ? 41.406 21.217 -43.983 1.00 95.06 100 LYS A C 1
ATOM 865 O O . LYS A 1 100 ? 40.850 21.040 -42.901 1.00 95.06 100 LYS A O 1
ATOM 870 N N . ARG A 1 101 ? 40.760 21.665 -45.066 1.00 93.81 101 ARG A N 1
ATOM 871 C CA . ARG A 1 101 ? 39.306 21.911 -45.095 1.00 93.81 101 ARG A CA 1
ATOM 872 C C . ARG A 1 101 ? 38.515 20.620 -44.882 1.00 93.81 101 ARG A C 1
ATOM 874 O O . ARG A 1 101 ? 37.660 20.604 -44.005 1.00 93.81 101 ARG A O 1
ATOM 881 N N . GLU A 1 102 ? 38.874 19.531 -45.561 1.00 94.44 102 GLU A N 1
ATOM 882 C CA . GLU A 1 102 ? 38.230 18.216 -45.386 1.00 94.44 102 GLU A CA 1
ATOM 883 C C . GLU A 1 102 ? 38.314 17.707 -43.936 1.00 94.44 102 GLU A C 1
ATOM 885 O O . GLU A 1 102 ? 37.329 17.225 -43.373 1.00 94.44 102 GLU A O 1
ATOM 890 N N . ILE A 1 103 ? 39.479 17.844 -43.288 1.00 94.06 103 ILE A N 1
ATOM 891 C CA . ILE A 1 103 ? 39.649 17.469 -41.875 1.00 94.06 103 ILE A CA 1
ATOM 892 C C . ILE A 1 103 ? 38.753 18.327 -40.971 1.00 94.06 103 ILE A C 1
ATOM 894 O O . ILE A 1 103 ? 38.147 17.797 -40.037 1.00 94.06 103 ILE A O 1
ATOM 898 N N . ILE A 1 104 ? 38.657 19.635 -41.235 1.00 94.62 104 ILE A N 1
ATOM 899 C CA . ILE A 1 104 ? 37.798 20.550 -40.470 1.00 94.62 104 ILE A CA 1
ATOM 900 C C . ILE A 1 104 ? 36.322 20.171 -40.633 1.00 94.62 104 ILE A C 1
ATOM 902 O O . ILE A 1 104 ? 35.621 20.076 -39.627 1.00 94.62 104 ILE A O 1
ATOM 906 N N . GLU A 1 105 ? 35.858 19.906 -41.854 1.00 94.19 105 GLU A N 1
ATOM 907 C CA . GLU A 1 105 ? 34.474 19.495 -42.130 1.00 94.19 105 GLU A CA 1
ATOM 908 C C . GLU A 1 105 ? 34.132 18.177 -41.428 1.00 94.19 105 GLU A C 1
ATOM 910 O O . GLU A 1 105 ? 33.147 18.101 -40.691 1.00 94.19 105 GLU A O 1
ATOM 915 N N . LYS A 1 106 ? 35.003 17.165 -41.540 1.00 94.31 106 LYS A N 1
ATOM 916 C CA . LYS A 1 106 ? 34.827 15.881 -40.845 1.00 94.31 106 LYS A CA 1
ATOM 917 C C . LYS A 1 106 ? 34.807 16.043 -39.322 1.00 94.31 106 LYS A C 1
ATOM 919 O O . LYS A 1 106 ? 34.050 15.364 -38.623 1.00 94.31 106 LYS A O 1
ATOM 924 N N . HIS A 1 107 ? 35.632 16.938 -38.782 1.00 93.06 107 HIS A N 1
ATOM 925 C CA . HIS A 1 107 ? 35.643 17.241 -37.353 1.00 93.06 107 HIS A CA 1
ATOM 926 C C . HIS A 1 107 ? 34.350 17.942 -36.908 1.00 93.06 107 HIS A C 1
ATOM 928 O O . HIS A 1 107 ? 33.767 17.563 -35.892 1.00 93.06 107 HIS A O 1
ATOM 934 N N . GLN A 1 108 ? 33.860 18.910 -37.687 1.00 94.75 108 GLN A N 1
ATOM 935 C CA . GLN A 1 108 ? 32.590 19.596 -37.431 1.00 94.75 108 GLN A CA 1
ATOM 936 C C . GLN A 1 108 ? 31.397 18.636 -37.494 1.00 94.75 108 GLN A C 1
ATOM 938 O O . GLN A 1 108 ? 30.532 18.682 -36.618 1.00 94.75 108 GLN A O 1
ATOM 943 N N . GLU A 1 109 ? 31.370 17.726 -38.469 1.00 94.56 109 GLU A N 1
ATOM 944 C CA . GLU A 1 109 ? 30.354 16.675 -38.563 1.00 94.56 109 GLU A CA 1
ATOM 945 C C . GLU A 1 109 ? 30.391 15.756 -37.334 1.00 94.56 109 GLU A C 1
ATOM 947 O O . GLU A 1 109 ? 29.355 15.477 -36.728 1.00 94.56 109 GLU A O 1
ATOM 952 N N . THR A 1 110 ? 31.592 15.352 -36.904 1.00 93.19 110 THR A N 1
ATOM 953 C CA . THR A 1 110 ? 31.785 14.526 -35.702 1.00 93.19 110 THR A CA 1
ATOM 954 C C . THR A 1 110 ? 31.251 15.228 -34.450 1.00 93.1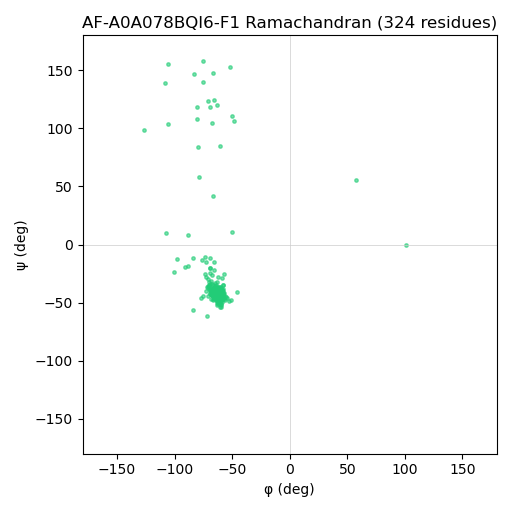9 110 THR A C 1
ATOM 956 O O . THR A 1 110 ? 30.498 14.623 -33.687 1.00 93.19 110 THR A O 1
ATOM 959 N N . ILE A 1 111 ? 31.573 16.513 -34.254 1.00 93.38 111 ILE A N 1
ATOM 960 C CA . ILE A 1 111 ? 31.054 17.313 -33.132 1.00 93.38 111 ILE A CA 1
ATOM 961 C C . ILE A 1 111 ? 29.527 17.427 -33.204 1.00 93.38 111 ILE A C 1
ATOM 963 O O . ILE A 1 111 ? 28.849 17.268 -32.190 1.00 93.38 111 ILE A O 1
ATOM 967 N N . SER A 1 112 ? 28.971 17.679 -34.391 1.00 91.62 112 SER A N 1
ATOM 968 C CA . SER A 1 112 ? 27.522 17.800 -34.584 1.00 91.62 112 SER A CA 1
ATOM 969 C C . SER A 1 112 ? 26.789 16.500 -34.242 1.00 91.62 112 SER A C 1
ATOM 971 O O . SER A 1 112 ? 25.789 16.517 -33.522 1.00 91.62 112 SER A O 1
ATOM 973 N N . ASN A 1 113 ? 27.325 15.357 -34.679 1.00 93.81 113 ASN A N 1
ATOM 974 C CA . ASN A 1 113 ? 26.776 14.041 -34.365 1.00 93.81 113 ASN A CA 1
ATOM 975 C C . ASN A 1 113 ? 26.873 13.723 -32.867 1.00 93.81 113 ASN A C 1
ATOM 977 O O . ASN A 1 113 ? 25.892 13.260 -32.290 1.00 93.81 113 ASN A O 1
ATOM 981 N N . LEU A 1 114 ? 27.997 14.036 -32.214 1.00 92.25 114 LEU A N 1
ATOM 982 C CA . LEU A 1 114 ? 28.136 13.882 -30.761 1.00 92.25 114 LEU A CA 1
ATOM 983 C C . LEU A 1 114 ? 27.127 14.745 -29.996 1.00 92.25 114 LEU A C 1
ATOM 985 O O . LEU A 1 114 ? 26.475 14.251 -29.078 1.00 92.25 114 LEU A O 1
ATOM 989 N N . ASN A 1 115 ? 26.942 16.004 -30.403 1.00 92.50 115 ASN A N 1
ATOM 990 C CA . ASN A 1 115 ? 25.956 16.896 -29.793 1.00 92.50 115 ASN A CA 1
ATOM 991 C C . ASN A 1 115 ? 24.526 16.373 -29.966 1.00 92.50 115 ASN A C 1
ATOM 993 O O . ASN A 1 115 ? 23.733 16.448 -29.027 1.00 92.50 115 ASN A O 1
ATOM 997 N N . ARG A 1 116 ? 24.196 15.813 -31.137 1.00 90.75 116 ARG A N 1
ATOM 998 C CA . ARG A 1 116 ? 22.890 15.189 -31.382 1.00 90.75 116 ARG A CA 1
ATOM 999 C C . ARG A 1 116 ? 22.678 13.986 -30.465 1.00 90.75 116 ARG A C 1
ATOM 1001 O O . ARG A 1 116 ? 21.689 13.966 -29.739 1.00 90.75 116 ARG A O 1
ATOM 1008 N N . SER A 1 117 ? 23.628 13.052 -30.425 1.00 92.00 117 SER A N 1
ATOM 1009 C CA . SER A 1 117 ? 23.551 11.869 -29.558 1.00 92.00 117 SER A CA 1
ATOM 1010 C C . SER A 1 117 ? 23.451 12.242 -28.078 1.00 92.00 117 SER A C 1
ATOM 1012 O O . SER A 1 117 ? 22.665 11.650 -27.343 1.00 92.00 117 SER A O 1
ATOM 1014 N N . MET A 1 118 ? 24.200 13.256 -27.631 1.00 90.69 118 MET A N 1
ATOM 1015 C CA . MET A 1 118 ? 24.128 13.755 -26.256 1.00 90.69 118 MET A CA 1
ATOM 1016 C C . MET A 1 118 ? 22.764 14.389 -25.957 1.00 90.69 118 MET A C 1
ATOM 1018 O O . MET A 1 118 ? 22.169 14.099 -24.922 1.00 90.69 118 MET A O 1
ATOM 1022 N N . SER A 1 119 ? 22.224 15.192 -26.877 1.00 92.50 119 SER A N 1
ATOM 1023 C CA . SER A 1 119 ? 20.893 15.792 -26.735 1.00 92.50 119 SER A CA 1
ATOM 1024 C C . SER A 1 119 ? 19.779 14.737 -26.693 1.00 92.50 119 SER A C 1
ATOM 1026 O O . SER A 1 119 ? 18.868 14.823 -25.865 1.00 92.50 119 SER A O 1
ATOM 1028 N N . GLU A 1 120 ? 19.864 13.706 -27.535 1.00 93.00 120 GLU A N 1
ATOM 1029 C CA . GLU A 1 120 ? 18.928 12.577 -27.548 1.00 93.00 120 GLU A CA 1
ATOM 1030 C C . GLU A 1 120 ? 19.014 11.752 -26.259 1.00 93.00 120 GLU A C 1
ATOM 1032 O O . GLU A 1 120 ? 17.981 11.434 -25.662 1.00 93.00 120 GLU A O 1
ATOM 1037 N N . ALA A 1 121 ? 20.230 11.476 -25.776 1.00 88.88 121 ALA A N 1
ATOM 1038 C CA . ALA A 1 121 ? 20.454 10.801 -24.503 1.00 88.88 121 ALA A CA 1
ATOM 1039 C C . ALA A 1 121 ? 19.894 11.617 -23.327 1.00 88.88 121 ALA A C 1
ATOM 1041 O O . ALA A 1 121 ? 19.187 11.070 -22.482 1.00 88.88 121 ALA A O 1
ATOM 1042 N N . GLU A 1 122 ? 20.125 12.932 -23.289 1.00 90.31 122 GLU A N 1
ATOM 1043 C CA . GLU A 1 122 ? 19.552 13.816 -22.270 1.00 90.31 122 GLU A CA 1
ATOM 1044 C C . GLU A 1 122 ? 18.023 13.825 -22.295 1.00 90.31 122 GLU A C 1
ATOM 1046 O O . GLU A 1 122 ? 17.390 13.739 -21.239 1.00 90.31 122 GLU A O 1
ATOM 1051 N N . LYS A 1 123 ? 17.414 13.911 -23.483 1.00 92.69 123 LYS A N 1
ATOM 1052 C CA . LYS A 1 123 ? 15.955 13.867 -23.633 1.00 92.69 123 LYS A CA 1
ATOM 1053 C C . LYS A 1 123 ? 15.398 12.530 -23.145 1.00 92.69 123 LYS A C 1
ATOM 1055 O O . LYS A 1 123 ? 14.441 12.523 -22.374 1.00 92.69 123 LYS A O 1
ATOM 1060 N N . SER A 1 124 ? 16.027 11.422 -23.535 1.00 89.31 124 SER A N 1
ATOM 1061 C CA . SER A 1 124 ? 15.661 10.073 -23.091 1.00 89.31 124 SER A CA 1
ATOM 1062 C C . SER A 1 124 ? 15.777 9.923 -21.569 1.00 89.31 124 SER A C 1
ATOM 1064 O O . SER A 1 124 ? 14.850 9.442 -20.920 1.00 89.31 124 SER A O 1
ATOM 1066 N N . MET A 1 125 ? 16.857 10.425 -20.960 1.00 87.62 125 MET A N 1
ATOM 1067 C CA . MET A 1 125 ? 17.026 10.411 -19.502 1.00 87.62 125 MET A CA 1
ATOM 1068 C C . MET A 1 125 ? 15.964 11.243 -18.777 1.00 87.62 125 MET A C 1
ATOM 1070 O O . MET A 1 125 ? 15.457 10.811 -17.741 1.00 87.62 125 MET A O 1
ATOM 1074 N N . ARG A 1 126 ? 15.616 12.430 -19.294 1.00 89.50 126 ARG A N 1
ATOM 1075 C CA . ARG A 1 126 ? 14.555 13.272 -18.714 1.00 89.50 126 ARG A CA 1
ATOM 1076 C C . ARG A 1 126 ? 13.198 12.579 -18.789 1.00 89.50 126 ARG A C 1
ATOM 1078 O O . ARG A 1 126 ? 12.488 12.569 -17.787 1.00 89.50 126 ARG A O 1
ATOM 1085 N N . GLU A 1 127 ? 12.885 11.955 -19.921 1.00 90.38 127 GLU A N 1
ATOM 1086 C CA . GLU A 1 127 ? 11.653 11.184 -20.103 1.00 90.38 127 GLU A CA 1
ATOM 1087 C C . GLU A 1 127 ? 11.591 9.993 -19.137 1.00 90.38 127 GLU A C 1
ATOM 1089 O O . GLU A 1 127 ? 10.623 9.833 -18.399 1.00 90.38 127 GLU A O 1
ATOM 1094 N N . GLN A 1 128 ? 12.665 9.202 -19.041 1.00 86.06 128 GLN A N 1
ATOM 1095 C CA . GLN A 1 128 ? 12.737 8.089 -18.089 1.00 86.06 128 GLN A CA 1
ATOM 1096 C C . GLN A 1 128 ? 12.611 8.554 -16.635 1.00 86.06 128 GLN A C 1
ATOM 1098 O O . GLN A 1 128 ? 11.948 7.895 -15.832 1.00 86.06 128 GLN A O 1
ATOM 1103 N N . LYS A 1 129 ? 13.232 9.686 -16.282 1.00 86.94 129 LYS A N 1
ATOM 1104 C CA . LYS A 1 129 ? 13.116 10.279 -14.946 1.00 86.94 129 LYS A CA 1
ATOM 1105 C C . LYS A 1 129 ? 11.677 10.702 -14.655 1.00 86.94 129 LYS A C 1
ATOM 1107 O O . LYS A 1 129 ? 11.196 10.431 -13.558 1.00 86.94 129 LYS A O 1
ATOM 1112 N N . PHE A 1 130 ? 10.998 11.316 -15.623 1.00 89.31 130 PHE A N 1
ATOM 1113 C CA . PHE A 1 130 ? 9.596 11.705 -15.500 1.00 89.31 130 PHE A CA 1
ATOM 1114 C C . PHE A 1 130 ? 8.688 10.481 -15.320 1.00 89.31 130 PHE A C 1
ATOM 1116 O O . PHE A 1 130 ? 7.965 10.409 -14.332 1.00 89.31 130 PHE A O 1
ATOM 1123 N N . ILE A 1 131 ? 8.811 9.466 -16.183 1.00 86.69 131 ILE A N 1
ATOM 1124 C CA . ILE A 1 131 ? 8.057 8.205 -16.069 1.00 86.69 131 ILE A CA 1
ATOM 1125 C C . ILE A 1 131 ? 8.278 7.555 -14.698 1.00 86.69 131 ILE A C 1
ATOM 1127 O O . ILE A 1 131 ? 7.328 7.099 -14.061 1.00 86.69 131 ILE A O 1
ATOM 1131 N N . HIS A 1 132 ? 9.528 7.502 -14.228 1.00 82.81 132 HIS A N 1
ATOM 1132 C CA . HIS A 1 132 ? 9.842 6.944 -12.916 1.00 82.81 132 HIS A CA 1
ATOM 1133 C C . HIS A 1 132 ? 9.190 7.748 -11.784 1.00 82.81 132 HIS A C 1
ATOM 1135 O O . HIS A 1 132 ? 8.592 7.154 -10.891 1.00 82.81 132 HIS A O 1
ATOM 1141 N N . GLN A 1 133 ? 9.249 9.080 -11.843 1.00 86.38 133 GLN A N 1
ATOM 1142 C CA . GLN A 1 133 ? 8.606 9.947 -10.859 1.00 86.38 133 GLN A CA 1
ATOM 1143 C C . GLN A 1 133 ? 7.085 9.739 -10.827 1.00 86.38 133 GLN A C 1
ATOM 1145 O O . GLN A 1 133 ? 6.535 9.521 -9.750 1.00 86.38 133 GLN A O 1
ATOM 1150 N N . THR A 1 134 ? 6.416 9.718 -11.984 1.00 89.12 134 THR A N 1
ATOM 1151 C CA . THR A 1 134 ? 4.967 9.476 -12.069 1.00 89.12 134 THR A CA 1
ATOM 1152 C C . THR A 1 134 ? 4.584 8.114 -11.490 1.00 89.12 134 THR A C 1
ATOM 1154 O O . THR A 1 134 ? 3.617 8.018 -10.738 1.00 89.12 134 THR A O 1
ATOM 1157 N N . LYS A 1 135 ? 5.364 7.059 -11.768 1.00 85.56 135 LYS A N 1
ATOM 1158 C CA . LYS A 1 135 ? 5.141 5.735 -11.163 1.00 85.56 135 LYS A CA 1
ATOM 1159 C C . LYS A 1 135 ? 5.287 5.766 -9.639 1.00 85.56 135 LYS A C 1
ATOM 1161 O O . LYS A 1 135 ? 4.478 5.158 -8.943 1.00 85.56 135 LYS A O 1
ATOM 1166 N N . CYS A 1 136 ? 6.289 6.472 -9.112 1.00 83.12 136 CYS A N 1
ATOM 1167 C CA . CYS A 1 136 ? 6.467 6.632 -7.667 1.00 83.12 136 CYS A CA 1
ATOM 1168 C C . CYS A 1 136 ? 5.282 7.369 -7.019 1.00 83.12 136 CYS A C 1
ATOM 1170 O O . CYS A 1 136 ? 4.801 6.941 -5.972 1.00 83.12 136 CYS A O 1
ATOM 1172 N N . GLU A 1 137 ? 4.779 8.431 -7.652 1.00 87.81 137 GLU A N 1
ATOM 1173 C CA . GLU A 1 137 ? 3.597 9.172 -7.187 1.00 87.81 137 GLU A CA 1
ATOM 1174 C C . GLU A 1 137 ? 2.325 8.305 -7.217 1.00 87.81 137 GLU A C 1
ATOM 1176 O O . GLU A 1 137 ? 1.554 8.300 -6.257 1.00 87.81 137 GLU A O 1
ATOM 1181 N N . GLU A 1 138 ? 2.123 7.511 -8.275 1.00 87.88 138 GLU A N 1
ATOM 1182 C CA . GLU A 1 138 ? 0.995 6.576 -8.377 1.00 87.88 138 GLU A CA 1
ATOM 1183 C C . GLU A 1 138 ? 1.016 5.529 -7.250 1.00 87.88 138 GLU A C 1
ATOM 1185 O O . GLU A 1 138 ? -0.022 5.214 -6.658 1.00 87.88 138 GLU A O 1
ATOM 1190 N N . ILE A 1 139 ? 2.198 5.004 -6.924 1.00 83.56 139 ILE A N 1
ATOM 1191 C CA . ILE A 1 139 ? 2.376 4.031 -5.843 1.00 83.56 139 ILE A CA 1
ATOM 1192 C C . ILE A 1 139 ? 2.119 4.670 -4.484 1.00 83.56 139 ILE A C 1
ATOM 1194 O O . ILE A 1 139 ? 1.420 4.071 -3.672 1.00 83.56 139 ILE A O 1
ATOM 1198 N N . ASP A 1 140 ? 2.624 5.879 -4.236 1.00 85.44 140 ASP A N 1
ATOM 1199 C CA . ASP A 1 140 ? 2.356 6.600 -2.988 1.00 85.44 140 ASP A CA 1
ATOM 1200 C C . ASP A 1 140 ? 0.846 6.822 -2.786 1.00 85.44 140 ASP A C 1
ATOM 1202 O O . ASP A 1 140 ? 0.305 6.560 -1.708 1.00 85.44 140 ASP A O 1
ATOM 1206 N N . LEU A 1 141 ? 0.127 7.206 -3.846 1.00 88.31 141 LEU A N 1
ATOM 1207 C CA . LEU A 1 141 ? -1.331 7.339 -3.813 1.00 88.31 141 LEU A CA 1
ATOM 1208 C C . LEU A 1 141 ? -2.034 6.002 -3.540 1.00 88.31 141 LEU A C 1
ATOM 1210 O O . LEU A 1 141 ? -2.918 5.938 -2.680 1.00 88.31 141 LEU A O 1
ATOM 1214 N N . LYS A 1 142 ? -1.630 4.923 -4.222 1.00 88.38 142 LYS A N 1
ATOM 1215 C CA . LYS A 1 142 ? -2.153 3.569 -3.972 1.00 88.38 142 LYS A CA 1
ATOM 1216 C C . LYS A 1 142 ? -1.906 3.133 -2.527 1.00 88.38 142 LYS A C 1
ATOM 1218 O O . LYS A 1 142 ? -2.825 2.624 -1.887 1.00 88.38 142 LYS A O 1
ATOM 1223 N N . MET A 1 143 ? -0.715 3.385 -1.985 1.00 84.81 143 MET A N 1
ATOM 1224 C CA . MET A 1 143 ? -0.360 3.062 -0.601 1.00 84.81 143 MET A CA 1
ATOM 1225 C C . MET A 1 143 ? -1.196 3.855 0.408 1.00 84.81 143 MET A C 1
ATOM 1227 O O . MET A 1 143 ? -1.682 3.275 1.377 1.00 84.81 143 MET A O 1
ATOM 1231 N N . LYS A 1 144 ? -1.441 5.148 0.174 1.00 86.19 144 LYS A N 1
ATOM 1232 C CA . LYS A 1 144 ? -2.321 5.969 1.026 1.00 86.19 144 LYS A CA 1
ATOM 1233 C C . LYS A 1 144 ? -3.762 5.461 1.042 1.00 86.19 144 LYS A C 1
ATOM 1235 O O . LYS A 1 144 ? -4.364 5.358 2.110 1.00 86.19 144 LYS A O 1
ATOM 1240 N N . LEU A 1 145 ? -4.312 5.102 -0.119 1.00 85.56 145 LEU A N 1
ATOM 1241 C CA . LEU A 1 145 ? -5.645 4.491 -0.197 1.00 85.56 145 LEU A CA 1
ATOM 1242 C C . LEU A 1 145 ? -5.687 3.174 0.585 1.00 85.56 145 LEU A C 1
ATOM 1244 O O . LEU A 1 145 ? -6.587 2.954 1.396 1.00 85.56 145 LEU A O 1
ATOM 1248 N N . LYS A 1 146 ? -4.656 2.344 0.411 1.00 87.38 146 LYS A N 1
ATOM 1249 C CA . LYS A 1 146 ? -4.512 1.064 1.102 1.00 87.38 146 LYS A CA 1
ATOM 1250 C C . LYS A 1 146 ? -4.392 1.213 2.619 1.00 87.38 146 LYS A C 1
ATOM 1252 O O . LYS A 1 146 ? -5.004 0.445 3.355 1.00 87.38 146 LYS A O 1
ATOM 1257 N N . GLN A 1 147 ? -3.702 2.236 3.117 1.00 87.19 147 GLN A N 1
ATOM 1258 C CA . GLN A 1 147 ? -3.692 2.559 4.550 1.00 87.19 147 GLN A CA 1
ATOM 1259 C C . GLN A 1 147 ? -5.100 2.860 5.088 1.00 87.19 147 GLN A C 1
ATOM 1261 O O . GLN A 1 147 ? -5.441 2.430 6.192 1.00 87.19 147 GLN A O 1
ATOM 1266 N N . GLY A 1 148 ? -5.936 3.549 4.305 1.00 89.06 148 GLY A N 1
ATOM 1267 C CA . GLY A 1 148 ? -7.348 3.765 4.631 1.00 89.06 148 GLY A CA 1
ATOM 1268 C C . GLY A 1 148 ? -8.141 2.456 4.719 1.00 89.06 148 GLY A C 1
ATOM 1269 O O . GLY A 1 148 ? -8.875 2.240 5.690 1.00 89.06 148 GLY A O 1
ATOM 1270 N N . ASP A 1 149 ? -7.943 1.556 3.753 1.00 90.88 149 ASP A N 1
ATOM 1271 C CA . ASP A 1 149 ? -8.551 0.218 3.748 1.00 90.88 149 ASP A CA 1
ATOM 1272 C C . ASP A 1 149 ? -8.119 -0.601 4.975 1.00 90.88 149 ASP A C 1
ATOM 1274 O O . ASP A 1 149 ? -8.960 -1.203 5.648 1.00 90.88 149 ASP A O 1
ATOM 1278 N N . LEU A 1 150 ? -6.833 -0.560 5.335 1.00 92.19 150 LEU A N 1
ATOM 1279 C CA . LEU A 1 150 ? -6.303 -1.242 6.517 1.00 92.19 150 LEU A CA 1
ATOM 1280 C C . LEU A 1 150 ? -6.888 -0.690 7.813 1.00 92.19 150 LEU A C 1
ATOM 1282 O O . LEU A 1 150 ? -7.276 -1.465 8.683 1.00 92.19 150 LEU A O 1
ATOM 1286 N N . ALA A 1 151 ? -7.017 0.629 7.947 1.00 90.25 151 ALA A N 1
ATOM 1287 C CA . ALA A 1 151 ? -7.651 1.224 9.120 1.00 90.25 151 ALA A CA 1
ATOM 1288 C C . ALA A 1 151 ? -9.108 0.747 9.275 1.00 90.25 151 ALA A C 1
ATOM 1290 O O . ALA A 1 151 ? -9.556 0.427 10.382 1.00 90.25 151 ALA A O 1
ATOM 1291 N N . LYS A 1 152 ? -9.844 0.634 8.160 1.00 91.38 152 LYS A N 1
ATOM 1292 C CA . LYS A 1 152 ? -11.199 0.063 8.146 1.00 91.38 152 LYS A CA 1
ATOM 1293 C C . LYS A 1 152 ? -11.192 -1.426 8.510 1.00 91.38 152 LYS A C 1
ATOM 1295 O O . LYS A 1 152 ? -12.049 -1.863 9.279 1.00 91.38 152 LYS A O 1
ATOM 1300 N N . ALA A 1 153 ? -10.230 -2.190 8.002 1.00 91.31 153 ALA A N 1
ATOM 1301 C CA . ALA A 1 153 ? -10.069 -3.612 8.283 1.00 91.31 153 ALA A CA 1
ATOM 1302 C C . ALA A 1 153 ? -9.770 -3.880 9.770 1.00 91.31 153 ALA A C 1
ATOM 1304 O O . ALA A 1 153 ? -10.476 -4.663 10.405 1.00 91.31 153 ALA A O 1
ATOM 1305 N N . VAL A 1 154 ? -8.820 -3.148 10.359 1.00 91.75 154 VAL A N 1
ATOM 1306 C CA . VAL A 1 154 ? -8.492 -3.209 11.794 1.00 91.75 154 VAL A CA 1
ATOM 1307 C C . VAL A 1 154 ? -9.711 -2.865 12.647 1.00 91.75 154 VAL A C 1
ATOM 1309 O O . VAL A 1 154 ? -10.032 -3.568 13.605 1.00 91.75 154 VAL A O 1
ATOM 1312 N N . ARG A 1 155 ? -10.446 -1.807 12.281 1.00 90.94 155 ARG A N 1
ATOM 1313 C CA . ARG A 1 155 ? -11.689 -1.446 12.971 1.00 90.94 155 ARG A CA 1
ATOM 1314 C C . ARG A 1 155 ? -12.706 -2.588 12.931 1.00 90.94 155 ARG A C 1
ATOM 1316 O O . ARG A 1 155 ? -13.361 -2.836 13.941 1.00 90.94 155 ARG A O 1
ATOM 1323 N N . ASN A 1 156 ? -12.846 -3.271 11.797 1.00 90.00 156 ASN A N 1
ATOM 1324 C CA . ASN A 1 156 ? -13.753 -4.408 11.676 1.00 90.00 156 ASN A CA 1
ATOM 1325 C C . ASN A 1 156 ? -13.334 -5.566 12.583 1.00 90.00 156 ASN A C 1
ATOM 1327 O O . ASN A 1 156 ? -14.196 -6.084 13.284 1.00 90.00 156 ASN A O 1
ATOM 1331 N N . ASP A 1 157 ? -12.051 -5.928 12.634 1.00 90.94 157 ASP A N 1
ATOM 1332 C CA . ASP A 1 157 ? -11.562 -6.991 13.525 1.00 90.94 157 ASP A CA 1
ATOM 1333 C C . ASP A 1 157 ? -11.858 -6.672 15.002 1.00 90.94 157 ASP A C 1
ATOM 1335 O O . ASP A 1 157 ? -12.451 -7.489 15.709 1.00 90.94 157 ASP A O 1
ATOM 1339 N N . ILE A 1 158 ? -11.576 -5.440 15.445 1.00 90.38 158 ILE A N 1
ATOM 1340 C CA . ILE A 1 158 ? -11.890 -4.978 16.810 1.00 90.38 158 ILE A CA 1
ATOM 1341 C C . ILE A 1 158 ? -13.393 -5.078 17.096 1.00 90.38 158 ILE A C 1
ATOM 1343 O O . ILE A 1 158 ? -13.814 -5.490 18.181 1.00 90.38 158 ILE A O 1
ATOM 1347 N N . LEU A 1 159 ? -14.231 -4.678 16.136 1.00 89.38 159 LEU A N 1
ATOM 1348 C CA . LEU A 1 159 ? -15.679 -4.778 16.279 1.00 89.38 159 LEU A CA 1
ATOM 1349 C C . LEU A 1 159 ? -16.137 -6.240 16.346 1.00 89.38 159 LEU A C 1
ATOM 1351 O O . LEU A 1 159 ? -17.022 -6.554 17.143 1.00 89.38 159 LEU A O 1
ATOM 1355 N N . GLU A 1 160 ? -15.532 -7.142 15.573 1.00 89.00 160 GLU A N 1
ATOM 1356 C CA . GLU A 1 160 ? -15.865 -8.563 15.629 1.00 89.00 160 GLU A CA 1
ATOM 1357 C C . GLU A 1 160 ? -15.516 -9.187 16.989 1.00 89.00 160 GLU A C 1
ATOM 1359 O O . GLU A 1 160 ? -16.331 -9.903 17.584 1.00 89.00 160 GLU A O 1
ATOM 1364 N N . GLU A 1 161 ? -14.341 -8.865 17.525 1.00 91.56 161 GLU A N 1
ATOM 1365 C CA . GLU A 1 161 ? -13.906 -9.300 18.853 1.00 91.56 161 GLU A CA 1
ATOM 1366 C C . GLU A 1 161 ? -14.798 -8.740 19.960 1.00 91.56 161 GLU A C 1
ATOM 1368 O O . GLU A 1 161 ? -15.264 -9.485 20.829 1.00 91.56 161 GLU A O 1
ATOM 1373 N N . LYS A 1 162 ? -15.103 -7.439 19.911 1.00 90.56 162 LYS A N 1
ATOM 1374 C CA . LYS A 1 162 ? -15.974 -6.785 20.895 1.00 90.56 162 LYS A CA 1
ATOM 1375 C C . LYS A 1 162 ? -17.381 -7.376 20.876 1.00 90.56 162 LYS A C 1
ATOM 1377 O O . LYS A 1 162 ? -17.982 -7.574 21.938 1.00 90.56 162 LYS A O 1
ATOM 1382 N N . TYR A 1 163 ? -17.899 -7.703 19.694 1.00 89.56 163 TYR A N 1
ATOM 1383 C CA . TYR A 1 163 ? -19.178 -8.389 19.570 1.00 89.56 163 TYR A CA 1
ATOM 1384 C C . TYR A 1 163 ? -19.147 -9.764 20.236 1.00 89.56 163 TYR A C 1
ATOM 1386 O O . TYR A 1 163 ? -19.990 -10.068 21.082 1.00 89.56 163 TYR A O 1
ATOM 1394 N N . ASN A 1 164 ? -18.148 -10.582 19.897 1.00 91.25 164 ASN A N 1
ATOM 1395 C CA . ASN A 1 164 ? -17.990 -11.916 20.467 1.00 91.25 164 ASN A CA 1
ATOM 1396 C C . ASN A 1 164 ? -17.820 -11.862 21.989 1.00 91.25 164 ASN A C 1
ATOM 1398 O O . ASN A 1 164 ? -18.458 -12.638 22.696 1.00 91.25 164 ASN A O 1
ATOM 1402 N N . SER A 1 165 ? -17.046 -10.906 22.502 1.00 93.12 165 SER A N 1
ATOM 1403 C CA . SER A 1 165 ? -16.905 -10.656 23.939 1.00 93.12 165 SER A CA 1
ATOM 1404 C C . SER A 1 165 ? -18.253 -10.336 24.596 1.00 93.12 165 SER A C 1
ATOM 1406 O O . SER A 1 165 ? -18.600 -10.923 25.620 1.00 93.12 165 SER A O 1
ATOM 1408 N N . THR A 1 166 ? -19.081 -9.504 23.958 1.00 90.94 166 THR A N 1
ATOM 1409 C CA . THR A 1 166 ? -20.431 -9.179 24.451 1.00 90.94 166 THR A CA 1
ATOM 1410 C C . THR A 1 166 ? -21.335 -10.419 24.473 1.00 90.94 166 THR A C 1
ATOM 1412 O O . THR A 1 166 ? -22.012 -10.678 25.468 1.00 90.94 166 THR A O 1
ATOM 1415 N N . VAL A 1 167 ? -21.302 -11.250 23.425 1.00 91.94 167 VAL A N 1
ATOM 1416 C CA . VAL A 1 167 ? -22.037 -12.529 23.386 1.00 91.94 167 VAL A CA 1
ATOM 1417 C C . VAL A 1 167 ? -21.564 -13.487 24.486 1.00 91.94 167 VAL A C 1
ATOM 1419 O O . VAL A 1 167 ? -22.386 -14.130 25.143 1.00 91.94 167 VAL A O 1
ATOM 1422 N N . GLN A 1 168 ? -20.254 -13.585 24.724 1.00 94.38 168 GLN A N 1
ATOM 1423 C CA . GLN A 1 168 ? -19.712 -14.403 25.812 1.00 94.38 168 GLN A CA 1
ATOM 1424 C C . GLN A 1 168 ? -20.097 -13.859 27.186 1.00 94.38 168 GLN A C 1
ATOM 1426 O O . GLN A 1 168 ? -20.384 -14.642 28.089 1.00 94.38 168 GLN A O 1
ATOM 1431 N N . HIS A 1 169 ? -20.186 -12.539 27.340 1.00 95.31 169 HIS A N 1
ATOM 1432 C CA . HIS A 1 169 ? -20.649 -11.917 28.573 1.00 95.31 169 HIS A CA 1
ATOM 1433 C C . HIS A 1 169 ? -22.095 -12.315 28.903 1.00 95.31 169 HIS A C 1
ATOM 1435 O O . HIS A 1 169 ? -22.367 -12.740 30.026 1.00 95.31 169 HIS A O 1
ATOM 1441 N N . VAL A 1 170 ? -22.997 -12.300 27.913 1.00 94.94 170 VAL A N 1
ATOM 1442 C CA . VAL A 1 170 ? -24.377 -12.806 28.063 1.00 94.94 170 VAL A CA 1
ATOM 1443 C C . VAL A 1 170 ? -24.379 -14.269 28.523 1.00 94.94 170 VAL A C 1
ATOM 1445 O O . VAL A 1 170 ? -25.048 -14.622 29.497 1.00 94.94 170 VAL A O 1
ATOM 1448 N N . LYS A 1 171 ? -23.581 -15.128 27.874 1.00 95.12 171 LYS A N 1
ATOM 1449 C CA . LYS A 1 171 ? -23.465 -16.553 28.237 1.00 95.12 171 LYS A CA 1
ATOM 1450 C C . LYS A 1 171 ? -22.903 -16.758 29.644 1.00 95.12 171 LYS A C 1
ATOM 1452 O O . LYS A 1 171 ? -23.353 -17.648 30.364 1.00 95.12 171 LYS A O 1
ATOM 1457 N N . HIS A 1 172 ? -21.947 -15.930 30.050 1.00 96.06 172 HIS A N 1
ATOM 1458 C CA . HIS A 1 172 ? -21.367 -15.973 31.384 1.00 96.06 172 HIS A CA 1
ATOM 1459 C C . HIS A 1 172 ? -22.387 -15.582 32.458 1.00 96.06 172 HIS A C 1
ATOM 1461 O O . HIS A 1 172 ? -22.534 -16.299 33.447 1.00 96.06 172 HIS A O 1
ATOM 1467 N N . ILE A 1 173 ? -23.137 -14.493 32.251 1.00 95.19 173 ILE A N 1
ATOM 1468 C CA . ILE A 1 173 ? -24.209 -14.084 33.169 1.00 95.19 173 ILE A CA 1
ATOM 1469 C C . ILE A 1 173 ? -25.235 -15.207 33.307 1.00 95.19 173 ILE A C 1
ATOM 1471 O O . ILE A 1 173 ? -25.585 -15.586 34.425 1.00 95.19 173 ILE A O 1
ATOM 1475 N N . TRP A 1 174 ? -25.656 -15.798 32.189 1.00 95.31 174 TRP A N 1
ATOM 1476 C CA . TRP A 1 174 ? -26.556 -16.944 32.201 1.00 95.31 174 TRP A CA 1
ATOM 1477 C C . TRP A 1 174 ? -26.013 -18.116 33.034 1.00 95.31 174 TRP A C 1
ATOM 1479 O O . TRP A 1 174 ? -26.739 -18.675 33.857 1.00 95.31 174 TRP A O 1
ATOM 1489 N N . ALA A 1 175 ? -24.730 -18.459 32.893 1.00 94.31 175 ALA A N 1
ATOM 1490 C CA . ALA A 1 175 ? -24.108 -19.515 33.689 1.00 94.31 175 ALA A CA 1
ATOM 1491 C C . ALA A 1 175 ? -24.149 -19.215 35.201 1.00 94.31 175 ALA A C 1
ATOM 1493 O O . ALA A 1 175 ? -24.361 -20.126 36.003 1.00 94.31 175 ALA A O 1
ATOM 1494 N N . LEU A 1 176 ? -23.990 -17.949 35.604 1.00 92.75 176 LEU A N 1
ATOM 1495 C CA . LEU A 1 176 ? -24.131 -17.535 37.004 1.00 92.75 176 LEU A CA 1
ATOM 1496 C C . LEU A 1 176 ? -25.573 -17.687 37.502 1.00 92.75 176 LEU A C 1
ATOM 1498 O O . LEU A 1 176 ? -25.782 -18.228 38.589 1.00 92.75 176 LEU A O 1
ATOM 1502 N N . ILE A 1 177 ? -26.563 -17.271 36.704 1.00 92.81 177 ILE A N 1
ATOM 1503 C CA . ILE A 1 177 ? -27.984 -17.434 37.048 1.00 92.81 177 ILE A CA 1
ATOM 1504 C C . ILE A 1 177 ? -28.320 -18.924 37.188 1.00 92.81 177 ILE A C 1
ATOM 1506 O O . ILE A 1 177 ? -28.906 -19.336 38.186 1.00 92.81 177 ILE A O 1
ATOM 1510 N N . SER A 1 178 ? -27.909 -19.747 36.222 1.00 91.75 178 SER A N 1
ATOM 1511 C CA . SER A 1 178 ? -28.154 -21.193 36.220 1.00 91.75 178 SER A CA 1
ATOM 1512 C C . SER A 1 178 ? -27.579 -21.879 37.468 1.00 91.75 178 SER A C 1
ATOM 1514 O O . SER A 1 178 ? -28.261 -22.684 38.113 1.00 91.75 178 SER A O 1
ATOM 1516 N N . LYS A 1 179 ? -26.360 -21.502 37.884 1.00 90.06 179 LYS A N 1
ATOM 1517 C CA . LYS A 1 179 ? -25.757 -21.975 39.140 1.00 90.06 179 LYS A CA 1
ATOM 1518 C C . LYS A 1 179 ? -26.591 -21.575 40.355 1.00 90.06 179 LYS A C 1
ATOM 1520 O O . LYS A 1 179 ? -26.894 -22.435 41.178 1.00 90.06 179 LYS A O 1
ATOM 1525 N N . ALA A 1 180 ? -27.001 -20.311 40.453 1.00 87.19 180 ALA A N 1
ATOM 1526 C CA . ALA A 1 180 ? -27.803 -19.830 41.575 1.00 87.19 180 ALA A CA 1
ATOM 1527 C C . ALA A 1 180 ? -29.161 -20.553 41.664 1.00 87.19 180 ALA A C 1
ATOM 1529 O O . ALA A 1 180 ? -29.530 -21.038 42.732 1.00 87.19 180 ALA A O 1
ATOM 1530 N N . VAL A 1 181 ? -29.854 -20.739 40.535 1.00 88.06 181 VAL A N 1
ATOM 1531 C CA . VAL A 1 181 ? -31.117 -21.500 40.482 1.00 88.06 181 VAL A CA 1
ATOM 1532 C C . VAL A 1 181 ? -30.923 -22.964 40.877 1.00 88.06 181 VAL A C 1
ATOM 1534 O O . VAL A 1 181 ? -31.770 -23.531 41.563 1.00 88.06 181 VAL A O 1
ATOM 1537 N N . THR A 1 182 ? -29.796 -23.576 40.513 1.00 86.62 182 THR A N 1
ATOM 1538 C CA . THR A 1 182 ? -29.471 -24.947 40.936 1.00 86.62 182 THR A CA 1
ATOM 1539 C C . THR A 1 182 ? -29.315 -25.048 42.456 1.00 86.62 182 THR A C 1
ATOM 1541 O O . THR A 1 182 ? -29.787 -26.015 43.052 1.00 86.62 182 THR A O 1
ATOM 1544 N N . VAL A 1 183 ? -28.698 -24.052 43.101 1.00 83.19 183 VAL A N 1
ATOM 1545 C CA . VAL A 1 183 ? -28.593 -23.999 44.571 1.00 83.19 183 VAL A CA 1
ATOM 1546 C C . VAL A 1 183 ? -29.978 -23.854 45.207 1.00 83.19 183 VAL A C 1
ATOM 1548 O O . VAL A 1 183 ? -30.296 -24.605 46.129 1.00 83.19 183 VAL A O 1
ATOM 1551 N N . VAL A 1 184 ? -30.834 -22.971 44.675 1.00 82.12 184 VAL A N 1
ATOM 1552 C CA . VAL A 1 184 ? -32.225 -22.831 45.144 1.00 82.12 184 VAL A CA 1
ATOM 1553 C C . VAL A 1 184 ? -32.980 -24.157 45.001 1.00 82.12 184 VAL A C 1
ATOM 1555 O O . VAL A 1 184 ? -33.623 -24.602 45.948 1.00 82.12 184 VAL A O 1
ATOM 1558 N N . HIS A 1 185 ? -32.846 -24.849 43.868 1.00 83.19 185 HIS A N 1
ATOM 1559 C CA . HIS A 1 185 ? -33.504 -26.137 43.649 1.00 83.19 185 HIS A CA 1
ATOM 1560 C C . HIS A 1 185 ? -33.085 -27.205 44.667 1.00 83.19 185 HIS A C 1
ATOM 1562 O O . HIS A 1 185 ? -33.947 -27.861 45.253 1.00 83.19 185 HIS A O 1
ATOM 1568 N N . LYS A 1 186 ? -31.775 -27.358 44.910 1.00 80.50 186 LYS A N 1
ATOM 1569 C CA . LYS A 1 186 ? -31.250 -28.295 45.917 1.00 80.50 186 LYS A CA 1
ATOM 1570 C C . LYS A 1 186 ? -31.791 -27.976 47.310 1.00 80.50 186 LYS A C 1
ATOM 1572 O O . LYS A 1 186 ? -32.175 -28.876 48.043 1.00 80.50 186 LYS A O 1
ATOM 1577 N N . SER A 1 187 ? -31.906 -26.690 47.632 1.00 75.88 187 SER A N 1
ATOM 1578 C CA . SER A 1 187 ? -32.416 -26.222 48.922 1.00 75.88 187 SER A CA 1
ATOM 1579 C C . SER A 1 187 ? -33.906 -26.473 49.162 1.00 75.88 187 SER A C 1
ATOM 1581 O O . SER A 1 187 ? -34.354 -26.427 50.306 1.00 75.88 187 SER A O 1
ATOM 1583 N N . LEU A 1 188 ? -34.670 -26.680 48.086 1.00 75.56 188 LEU A N 1
ATOM 1584 C CA . LEU A 1 188 ? -36.085 -27.046 48.128 1.00 75.56 188 LEU A CA 1
ATOM 1585 C C . LEU A 1 188 ? -36.290 -28.566 48.124 1.00 75.56 188 LEU A C 1
ATOM 1587 O O . LEU A 1 188 ? -37.375 -29.007 48.470 1.00 75.56 188 LEU A O 1
ATOM 1591 N N . SER A 1 189 ? -35.288 -29.342 47.689 1.00 71.88 189 SER A N 1
ATOM 1592 C CA . SER A 1 189 ? -35.408 -30.797 47.492 1.00 71.88 189 SER A CA 1
ATOM 1593 C C . SER A 1 189 ? -34.811 -31.620 48.636 1.00 71.88 189 SER A C 1
ATOM 1595 O O . SER A 1 189 ? -35.187 -32.773 48.803 1.00 71.88 189 SER A O 1
ATOM 1597 N N . ASN A 1 190 ? -33.867 -31.063 49.402 1.00 63.84 190 ASN A N 1
ATOM 1598 C CA . ASN A 1 190 ? -33.312 -31.740 50.570 1.00 63.84 190 ASN A CA 1
ATOM 1599 C C . ASN A 1 190 ? -34.271 -31.588 51.762 1.00 63.84 190 ASN A C 1
ATOM 1601 O O . ASN A 1 190 ? -34.350 -30.509 52.347 1.00 63.84 190 ASN A O 1
ATOM 1605 N N . ASP A 1 191 ? -34.940 -32.681 52.136 1.00 52.84 191 ASP A N 1
ATOM 1606 C CA . ASP A 1 191 ? -35.640 -32.836 53.424 1.00 52.84 191 ASP A CA 1
ATOM 1607 C C . ASP A 1 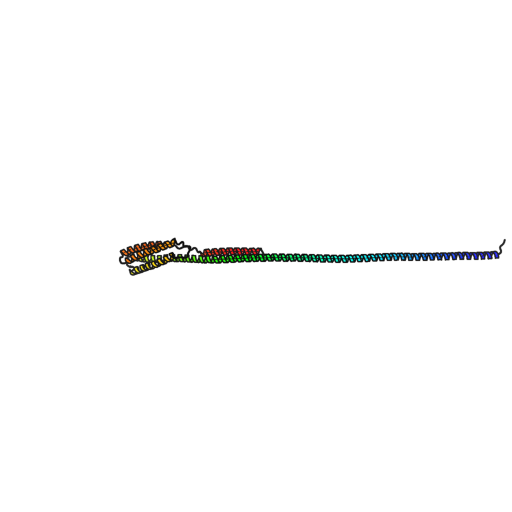191 ? -34.669 -32.840 54.623 1.00 52.84 191 ASP A C 1
ATOM 1609 O O . ASP A 1 191 ? -35.072 -32.652 55.774 1.00 52.84 191 ASP A O 1
ATOM 1613 N N . ASP A 1 192 ? -33.368 -33.022 54.369 1.00 48.84 192 ASP A N 1
ATOM 1614 C CA . ASP A 1 192 ? -32.343 -32.992 55.404 1.00 48.84 192 ASP A CA 1
ATOM 1615 C C . ASP A 1 192 ? -32.166 -31.578 55.967 1.00 48.84 192 ASP A C 1
ATOM 1617 O O . ASP A 1 192 ? -31.763 -30.640 55.277 1.00 48.84 192 ASP A O 1
ATOM 1621 N N . LYS A 1 193 ? -32.444 -31.477 57.271 1.00 50.84 193 LYS A N 1
ATOM 1622 C CA . LYS A 1 193 ? -32.557 -30.312 58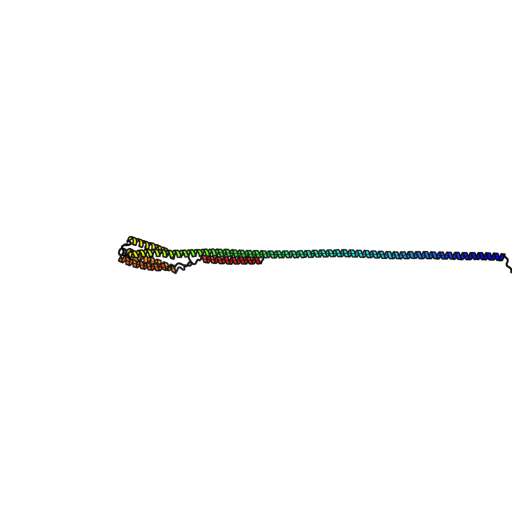.171 1.00 50.84 193 LYS A CA 1
ATOM 1623 C C . LYS A 1 193 ? -31.415 -29.283 58.174 1.00 50.84 193 LYS A C 1
ATOM 1625 O O . LYS A 1 193 ? -31.440 -28.361 58.988 1.00 50.84 193 LYS A O 1
ATOM 1630 N N . GLN A 1 194 ? -30.466 -29.330 57.246 1.00 51.19 194 GLN A N 1
ATOM 1631 C CA . GLN A 1 194 ? -29.756 -28.121 56.828 1.00 51.19 194 GLN A CA 1
ATOM 1632 C C . GLN A 1 194 ? -30.635 -27.333 55.855 1.00 51.19 194 GLN A C 1
ATOM 1634 O O . GLN A 1 194 ? -30.257 -27.046 54.719 1.00 51.19 194 GLN A O 1
ATOM 1639 N N . THR A 1 195 ? -31.834 -26.968 56.318 1.00 53.81 195 THR A N 1
ATOM 1640 C CA . THR A 1 195 ? -32.673 -25.950 55.698 1.00 53.81 195 THR A CA 1
ATOM 1641 C C . THR A 1 195 ? -31.786 -24.746 55.444 1.00 53.81 195 THR A C 1
ATOM 1643 O O . THR A 1 195 ? -31.405 -24.033 56.374 1.00 53.81 195 THR A O 1
ATOM 1646 N N . ILE A 1 196 ? -31.426 -24.521 54.179 1.00 56.47 196 ILE A N 1
ATOM 1647 C CA . ILE A 1 196 ? -30.991 -23.205 53.733 1.00 56.47 196 ILE A CA 1
ATOM 1648 C C . ILE A 1 196 ? -32.082 -22.272 54.242 1.00 56.47 196 ILE A C 1
ATOM 1650 O O . ILE A 1 196 ? -33.235 -22.397 53.823 1.00 56.47 196 ILE A O 1
ATOM 1654 N N . SER A 1 197 ? -31.737 -21.450 55.235 1.00 65.38 197 SER A N 1
ATOM 1655 C CA . SER A 1 197 ? -32.709 -20.627 55.949 1.00 65.38 197 SER A CA 1
ATOM 1656 C C . SER A 1 197 ? -33.542 -19.833 54.945 1.00 65.38 197 SER A C 1
ATOM 1658 O O . SER A 1 197 ? -33.056 -19.512 53.855 1.00 65.38 197 SER A O 1
ATOM 1660 N N . THR A 1 198 ? -34.781 -19.483 55.292 1.00 70.38 198 THR A N 1
ATOM 1661 C CA . THR A 1 198 ? -35.622 -18.604 54.458 1.00 70.38 198 THR A CA 1
ATOM 1662 C C . THR A 1 198 ? -34.830 -17.384 53.981 1.00 70.38 198 THR A C 1
ATOM 1664 O O . THR A 1 198 ? -34.820 -17.077 52.793 1.00 70.38 198 THR A O 1
ATOM 1667 N N . ARG A 1 199 ? -34.008 -16.813 54.872 1.00 71.06 199 ARG A N 1
ATOM 1668 C CA . ARG A 1 199 ? -33.055 -15.742 54.568 1.00 71.06 199 ARG A CA 1
ATOM 1669 C C . ARG A 1 199 ? -32.050 -16.103 53.470 1.00 71.06 199 ARG A C 1
ATOM 1671 O O . ARG A 1 199 ? -31.833 -15.318 52.556 1.00 71.06 199 ARG A O 1
ATOM 1678 N N . ASN A 1 200 ? -31.423 -17.275 53.521 1.00 74.06 200 ASN A N 1
ATOM 1679 C CA . ASN A 1 200 ? -30.488 -17.695 52.476 1.00 74.06 200 ASN A CA 1
ATOM 1680 C C . ASN A 1 200 ? -31.201 -17.942 51.134 1.00 74.06 200 ASN A C 1
ATOM 1682 O O . ASN A 1 200 ? -30.633 -17.640 50.084 1.00 74.06 200 ASN A O 1
ATOM 1686 N N . ARG A 1 201 ? -32.448 -18.440 51.145 1.00 73.12 201 ARG A N 1
ATOM 1687 C CA . ARG A 1 201 ? -33.269 -18.562 49.926 1.00 73.12 201 ARG A CA 1
ATOM 1688 C C . ARG A 1 201 ? -33.577 -17.188 49.333 1.00 73.12 201 ARG A C 1
ATOM 1690 O O . ARG A 1 201 ? -33.379 -16.992 48.138 1.00 73.12 201 ARG A O 1
ATOM 1697 N N . GLU A 1 202 ? -33.985 -16.232 50.161 1.00 77.38 202 GLU A N 1
ATOM 1698 C CA . GLU A 1 202 ? -34.224 -14.841 49.757 1.00 77.38 202 GLU A CA 1
ATOM 1699 C C . GLU A 1 202 ? -32.965 -14.186 49.181 1.00 77.38 202 GLU A C 1
ATOM 1701 O O . GLU A 1 202 ? -33.035 -13.543 48.133 1.00 77.38 202 GLU A O 1
ATOM 1706 N N . ILE A 1 203 ? -31.797 -14.401 49.797 1.00 81.50 203 ILE A N 1
ATOM 1707 C CA . ILE A 1 203 ? -30.507 -13.911 49.285 1.00 81.50 203 ILE A CA 1
ATOM 1708 C C . ILE A 1 203 ? -30.216 -14.502 47.900 1.00 81.50 203 ILE A C 1
ATOM 1710 O O . ILE A 1 203 ? -29.864 -13.768 46.976 1.00 81.50 203 ILE A O 1
ATOM 1714 N N . LEU A 1 204 ? -30.388 -15.816 47.727 1.00 80.25 204 LEU A N 1
ATOM 1715 C CA . LEU A 1 204 ? -30.153 -16.483 46.444 1.00 80.25 204 LEU A CA 1
ATOM 1716 C C . LEU A 1 204 ? -31.134 -16.019 45.363 1.00 80.25 204 LEU A C 1
ATOM 1718 O O . LEU A 1 204 ? -30.729 -15.820 44.218 1.00 80.25 204 LEU A O 1
ATOM 1722 N N . VAL A 1 205 ? -32.404 -15.806 45.707 1.00 84.12 205 VAL A N 1
ATOM 1723 C CA . VAL A 1 205 ? -33.388 -15.274 44.757 1.00 84.12 205 VAL A CA 1
ATOM 1724 C C . VAL A 1 205 ? -33.102 -13.817 44.411 1.00 84.12 205 VAL A C 1
ATOM 1726 O O . VAL A 1 205 ? -33.187 -13.442 43.243 1.00 84.12 205 VAL A O 1
ATOM 1729 N N . THR A 1 206 ? -32.684 -13.009 45.382 1.00 86.19 206 THR A N 1
ATOM 1730 C CA . THR A 1 206 ? -32.249 -11.629 45.131 1.00 86.19 206 THR A CA 1
ATOM 1731 C C . THR A 1 206 ? -31.048 -11.604 44.186 1.00 86.19 206 THR A C 1
ATOM 1733 O O . THR A 1 206 ? -31.019 -10.821 43.239 1.00 86.19 206 THR A O 1
ATOM 1736 N N . LEU A 1 207 ? -30.091 -12.522 44.362 1.00 88.69 207 LEU A N 1
ATOM 1737 C CA . LEU A 1 207 ? -28.965 -12.689 43.443 1.00 88.69 207 LEU A CA 1
ATOM 1738 C C . LEU A 1 207 ? -29.432 -13.055 42.026 1.00 88.69 207 LEU A C 1
ATOM 1740 O O . LEU A 1 207 ? -28.950 -12.475 41.054 1.00 88.69 207 LEU A O 1
ATOM 1744 N N . VAL A 1 208 ? -30.366 -14.002 41.904 1.00 90.62 208 VAL A N 1
ATOM 1745 C CA . VAL A 1 208 ? -30.962 -14.405 40.621 1.00 90.62 208 VAL A CA 1
ATOM 1746 C C . VAL A 1 208 ? -31.644 -13.215 39.943 1.00 90.62 208 VAL A C 1
ATOM 1748 O O . VAL A 1 208 ? -31.394 -12.978 38.763 1.00 90.62 208 VAL A O 1
ATOM 1751 N N . LYS A 1 209 ? -32.432 -12.433 40.689 1.00 90.06 209 LYS A N 1
ATOM 1752 C CA . LYS A 1 209 ? -33.114 -11.230 40.199 1.00 90.06 209 LYS A CA 1
ATOM 1753 C C . LYS A 1 209 ? -32.117 -10.191 39.677 1.00 90.06 209 LYS A C 1
ATOM 1755 O O . LYS A 1 209 ? -32.186 -9.836 38.507 1.00 90.06 209 LYS A O 1
ATOM 1760 N N . ASN A 1 210 ? -31.123 -9.814 40.483 1.00 91.50 210 ASN A N 1
ATOM 1761 C CA . ASN A 1 210 ? -30.101 -8.840 40.083 1.00 91.50 210 ASN A CA 1
ATOM 1762 C C . ASN A 1 210 ? -29.318 -9.303 38.844 1.00 91.50 210 ASN A C 1
ATOM 1764 O O . ASN A 1 210 ? -28.960 -8.510 37.978 1.00 91.50 210 ASN A O 1
ATOM 1768 N N . LYS A 1 211 ? -29.038 -10.607 38.725 1.00 93.56 211 LYS A N 1
ATOM 1769 C CA . LYS A 1 211 ? -28.348 -11.143 37.545 1.00 93.56 211 LYS A CA 1
ATOM 1770 C C . LYS A 1 211 ? -29.234 -11.195 36.300 1.00 93.56 211 LYS A C 1
ATOM 1772 O O . LYS A 1 211 ? -28.676 -11.139 35.207 1.00 93.56 211 LYS A O 1
ATOM 1777 N N . MET A 1 212 ? -30.561 -11.268 36.426 1.00 93.19 212 MET A N 1
ATOM 1778 C CA . MET A 1 212 ? -31.457 -11.108 35.273 1.00 93.19 212 MET A CA 1
ATOM 1779 C C . MET A 1 212 ? -31.413 -9.693 34.709 1.00 93.19 212 MET A C 1
ATOM 1781 O O . MET A 1 212 ? -31.417 -9.553 33.491 1.00 93.19 212 MET A O 1
ATOM 1785 N N . ASP A 1 213 ? -31.306 -8.673 35.559 1.00 93.31 213 ASP A N 1
ATOM 1786 C CA . ASP A 1 213 ? -31.161 -7.284 35.104 1.00 93.31 213 ASP A CA 1
ATOM 1787 C C . ASP A 1 213 ? -29.860 -7.117 34.306 1.00 93.31 213 ASP A C 1
ATOM 1789 O O . ASP A 1 213 ? -29.869 -6.619 33.182 1.00 93.31 213 ASP A O 1
ATOM 1793 N N . ASN A 1 214 ? -28.755 -7.683 34.805 1.00 94.50 214 ASN A N 1
ATOM 1794 C CA . ASN A 1 214 ? -27.498 -7.723 34.052 1.00 94.50 214 ASN A CA 1
ATOM 1795 C C . ASN A 1 214 ? -27.629 -8.498 32.727 1.00 94.50 214 ASN A C 1
ATOM 1797 O O . ASN A 1 214 ? -26.978 -8.149 31.742 1.00 94.50 214 ASN A O 1
ATOM 1801 N N . LEU A 1 215 ? -28.415 -9.583 32.700 1.00 95.06 215 LEU A N 1
ATOM 1802 C CA . LEU A 1 215 ? -28.625 -10.384 31.491 1.00 95.06 215 LEU A CA 1
ATOM 1803 C C . LEU A 1 215 ? -29.386 -9.587 30.432 1.00 95.06 215 LEU A C 1
ATOM 1805 O O . LEU A 1 215 ? -29.033 -9.665 29.256 1.00 95.06 215 LEU A O 1
ATOM 1809 N N . GLU A 1 216 ? -30.410 -8.844 30.842 1.00 94.38 216 GLU A N 1
ATOM 1810 C CA . GLU A 1 216 ? -31.171 -7.944 29.979 1.00 94.38 216 GLU A CA 1
ATOM 1811 C C . GLU A 1 216 ? -30.254 -6.872 29.387 1.00 94.38 216 GLU A C 1
ATOM 1813 O O . GLU A 1 216 ? -30.118 -6.806 28.166 1.00 94.38 216 GLU A O 1
ATOM 1818 N N . GLU A 1 217 ? -29.514 -6.148 30.231 1.00 94.38 217 GLU A N 1
ATOM 1819 C CA . GLU A 1 217 ? -28.580 -5.102 29.798 1.00 94.38 217 GLU A CA 1
ATOM 1820 C C . GLU A 1 217 ? -27.517 -5.649 28.826 1.00 94.38 217 GLU A C 1
ATOM 1822 O O . GLU A 1 217 ? -27.240 -5.073 27.769 1.00 94.38 217 GLU A O 1
ATOM 1827 N N . ALA A 1 218 ? -26.917 -6.798 29.150 1.00 93.19 218 ALA A N 1
ATOM 1828 C CA . ALA A 1 218 ? -25.929 -7.436 28.286 1.00 93.19 218 ALA A CA 1
ATOM 1829 C C . ALA A 1 218 ? -26.538 -7.891 26.950 1.00 93.19 218 ALA A C 1
ATOM 1831 O O . ALA A 1 218 ? -25.885 -7.792 25.910 1.00 93.19 218 ALA A O 1
ATOM 1832 N N . SER A 1 219 ? -27.785 -8.367 26.960 1.00 92.31 219 SER A N 1
ATOM 1833 C CA . SER A 1 219 ? -28.495 -8.792 25.750 1.00 92.31 219 SER A CA 1
ATOM 1834 C C . SER A 1 219 ? -28.842 -7.598 24.863 1.00 92.31 219 SER A C 1
ATOM 1836 O O . SER A 1 219 ? -28.623 -7.651 23.653 1.00 92.31 219 SER A O 1
ATOM 1838 N N . GLU A 1 220 ? -29.291 -6.486 25.443 1.00 91.38 220 GLU A N 1
ATOM 1839 C CA . GLU A 1 220 ? -29.528 -5.241 24.710 1.00 91.38 220 GLU A CA 1
ATOM 1840 C C . GLU A 1 220 ? -28.257 -4.722 24.034 1.00 91.38 220 GLU A C 1
ATOM 1842 O O . GLU A 1 220 ? -28.302 -4.329 22.867 1.00 91.38 220 GLU A O 1
ATOM 1847 N N . LYS A 1 221 ? -27.098 -4.801 24.705 1.00 89.88 221 LYS A N 1
ATOM 1848 C CA . LYS A 1 221 ? -25.801 -4.447 24.100 1.00 89.88 221 LYS A CA 1
ATOM 1849 C C . LYS A 1 221 ? -25.491 -5.272 22.847 1.00 89.88 221 LYS A C 1
ATOM 1851 O O . LYS A 1 221 ? -24.916 -4.730 21.905 1.00 89.88 221 LYS A O 1
ATOM 1856 N N . VAL A 1 222 ? -25.897 -6.546 22.795 1.00 88.62 222 VAL A N 1
ATOM 1857 C CA . VAL A 1 222 ? -25.765 -7.379 21.583 1.00 88.62 222 VAL A CA 1
ATOM 1858 C C . VAL A 1 222 ? -26.679 -6.875 20.461 1.00 88.62 222 VAL A C 1
ATOM 1860 O O . VAL A 1 222 ? -26.240 -6.812 19.315 1.00 88.62 222 VAL A O 1
ATOM 1863 N N . SER A 1 223 ? -27.927 -6.498 20.765 1.00 84.75 223 SER A N 1
ATOM 1864 C CA . SER A 1 223 ? -28.869 -5.962 19.763 1.00 84.75 223 SER A CA 1
ATOM 1865 C C . SER A 1 223 ? -28.470 -4.574 19.254 1.00 84.75 223 SER A C 1
ATOM 1867 O O . SER A 1 223 ? -28.695 -4.252 18.090 1.00 84.75 223 SER A O 1
ATOM 1869 N N . ASN A 1 224 ? -27.874 -3.753 20.116 1.00 83.94 224 ASN A N 1
ATOM 1870 C CA . ASN A 1 224 ? -27.475 -2.380 19.811 1.00 83.94 224 ASN A CA 1
ATOM 1871 C C . ASN A 1 224 ? -26.062 -2.278 19.223 1.00 83.94 224 ASN A C 1
ATOM 1873 O O . ASN A 1 224 ? -25.542 -1.172 19.060 1.00 83.94 224 ASN A O 1
ATOM 1877 N N . PHE A 1 225 ? -25.423 -3.407 18.906 1.00 81.06 225 PHE A N 1
ATOM 1878 C CA . PHE A 1 225 ? -24.083 -3.414 18.343 1.00 81.06 225 PHE A CA 1
ATOM 1879 C C . PHE A 1 225 ? -24.094 -2.823 16.924 1.00 81.06 225 PHE A C 1
ATOM 1881 O O . PHE A 1 225 ? -24.553 -3.450 15.970 1.00 81.06 225 PHE A O 1
ATOM 1888 N N . LYS A 1 226 ? -23.606 -1.585 16.790 1.00 72.44 226 LYS A N 1
ATOM 1889 C CA . LYS A 1 226 ? -23.551 -0.833 15.528 1.00 72.44 226 LYS A CA 1
ATOM 1890 C C . LYS A 1 226 ? -22.126 -0.759 14.980 1.00 72.44 226 LYS A C 1
ATOM 1892 O O . LYS A 1 226 ? -21.156 -0.785 15.733 1.00 72.44 226 LYS A O 1
ATOM 1897 N N . GLY A 1 227 ? -22.021 -0.569 13.665 1.00 65.25 227 GLY A N 1
ATOM 1898 C CA . GLY A 1 227 ? -20.775 -0.190 12.989 1.00 65.25 227 GLY A CA 1
ATOM 1899 C C . GLY A 1 227 ? -20.026 -1.320 12.288 1.00 65.25 227 GLY A C 1
ATOM 1900 O O . GLY A 1 227 ? -18.994 -1.049 11.688 1.00 65.25 227 GLY A O 1
ATOM 1901 N N . TYR A 1 228 ? -20.527 -2.555 12.337 1.00 61.62 228 TYR A N 1
ATOM 1902 C CA . TYR A 1 228 ? -19.985 -3.665 11.558 1.00 61.62 228 TYR A CA 1
ATOM 1903 C C . TYR A 1 228 ? -20.924 -3.989 10.387 1.00 61.62 228 TYR A C 1
ATOM 1905 O O . TYR A 1 228 ? -21.963 -4.622 10.578 1.00 61.62 228 TYR A O 1
ATOM 1913 N N . ASP A 1 229 ? -20.548 -3.572 9.172 1.00 54.94 229 ASP A N 1
ATOM 1914 C CA . ASP A 1 229 ? -21.327 -3.763 7.931 1.00 54.94 229 ASP A CA 1
ATOM 1915 C C . ASP A 1 229 ? -21.636 -5.244 7.636 1.00 54.94 229 ASP A C 1
ATOM 1917 O O . ASP A 1 229 ? -22.620 -5.578 6.976 1.00 54.94 229 ASP A O 1
ATOM 1921 N N . GLY A 1 230 ? -20.811 -6.165 8.148 1.00 53.94 230 GLY A N 1
ATOM 1922 C CA . GLY A 1 230 ? -20.998 -7.605 7.966 1.00 53.94 230 GLY A CA 1
ATOM 1923 C C . GLY A 1 230 ? -22.142 -8.201 8.792 1.00 53.94 230 GLY A C 1
ATOM 1924 O O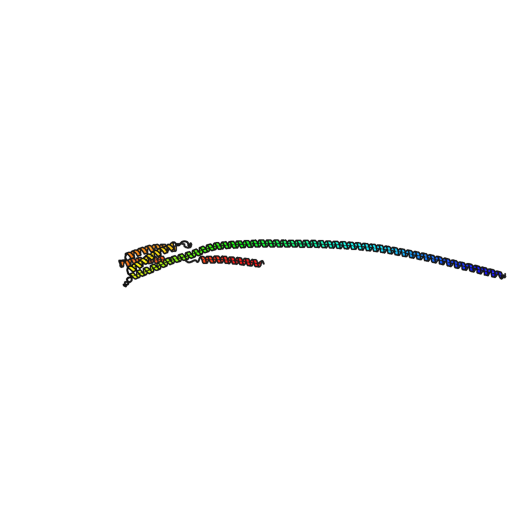 . GLY A 1 230 ? -22.531 -9.349 8.557 1.00 53.94 230 GLY A O 1
ATOM 1925 N N . MET A 1 231 ? -22.716 -7.449 9.737 1.00 55.28 231 MET A N 1
ATOM 1926 C CA . MET A 1 231 ? -23.925 -7.866 10.434 1.00 55.28 231 MET A CA 1
ATOM 1927 C C . MET A 1 231 ? -25.128 -7.594 9.541 1.00 55.28 231 MET A C 1
ATOM 1929 O O . MET A 1 231 ? -25.877 -6.637 9.719 1.00 55.28 231 MET A O 1
ATOM 1933 N N . LYS A 1 232 ? -25.405 -8.544 8.643 1.00 52.66 232 LYS A N 1
ATOM 1934 C CA . LYS A 1 232 ? -26.798 -8.856 8.316 1.00 52.66 232 LYS A CA 1
ATOM 1935 C C . LYS A 1 232 ? -27.453 -9.320 9.619 1.00 52.66 232 LYS A C 1
ATOM 1937 O O . LYS A 1 232 ? -27.455 -10.509 9.934 1.00 52.66 232 LYS A O 1
ATOM 1942 N N . GLY A 1 233 ? -27.919 -8.359 10.416 1.00 54.28 233 GLY A N 1
ATOM 1943 C CA . GLY A 1 233 ? -28.454 -8.494 11.771 1.00 54.28 233 GLY A CA 1
ATOM 1944 C C . GLY A 1 233 ? -29.766 -9.274 11.862 1.00 54.28 233 GLY A C 1
ATOM 1945 O O . GLY A 1 233 ? -30.668 -8.868 12.579 1.00 54.28 233 GLY A O 1
ATOM 1946 N N . GLY A 1 234 ? -29.908 -10.380 11.133 1.00 64.75 234 GLY A N 1
ATOM 1947 C CA . GLY A 1 234 ? -31.104 -11.213 11.169 1.00 64.75 234 GLY A CA 1
ATOM 1948 C C . GLY A 1 234 ? -31.076 -12.209 12.325 1.00 64.75 234 GLY A C 1
ATOM 1949 O O . GLY A 1 234 ? -31.980 -12.236 13.154 1.00 64.75 234 GLY A O 1
ATOM 1950 N N . ALA A 1 235 ? -30.031 -13.039 12.403 1.00 73.56 235 ALA A N 1
ATOM 1951 C CA . ALA A 1 235 ? -30.058 -14.208 13.282 1.00 73.56 235 ALA A CA 1
ATOM 1952 C C . ALA A 1 235 ? -29.955 -13.844 14.773 1.00 73.56 235 ALA A C 1
ATOM 1954 O O . ALA A 1 235 ? -30.881 -14.115 15.534 1.00 73.56 235 ALA A O 1
ATOM 1955 N N . ASN A 1 236 ? -28.858 -13.208 15.198 1.00 83.50 236 ASN A N 1
ATOM 1956 C CA . ASN A 1 236 ? -28.650 -12.919 16.620 1.00 83.50 236 ASN A CA 1
ATOM 1957 C C . ASN A 1 236 ? -29.607 -11.842 17.148 1.00 83.50 236 ASN A C 1
ATOM 1959 O O . ASN A 1 236 ? -30.041 -11.955 18.285 1.00 83.50 236 ASN A O 1
ATOM 1963 N N . THR A 1 237 ? -30.020 -10.864 16.339 1.00 83.50 237 THR A N 1
ATOM 1964 C CA . THR A 1 237 ? -31.023 -9.865 16.753 1.00 83.50 237 THR A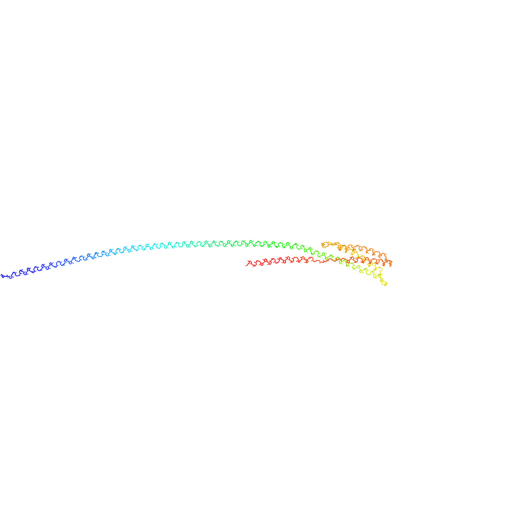 CA 1
ATOM 1965 C C . THR A 1 237 ? -32.365 -10.518 17.080 1.00 83.50 237 THR A C 1
ATOM 1967 O O . THR A 1 237 ? -32.979 -10.205 18.099 1.00 83.50 237 THR A O 1
ATOM 1970 N N . ASN A 1 238 ? -32.807 -11.486 16.270 1.00 86.31 238 ASN A N 1
ATOM 1971 C CA . ASN A 1 238 ? -34.018 -12.253 16.564 1.00 86.31 238 ASN A CA 1
ATOM 1972 C C . ASN A 1 238 ? -33.856 -13.122 17.818 1.00 86.31 238 ASN A C 1
ATOM 1974 O O . ASN A 1 238 ? -34.790 -13.226 18.612 1.00 86.31 238 ASN A O 1
ATOM 1978 N N . VAL A 1 239 ? -32.674 -13.709 18.029 1.00 89.62 239 VAL A N 1
ATOM 1979 C CA . VAL A 1 239 ? -32.369 -14.453 19.260 1.00 89.62 239 VAL A CA 1
ATOM 1980 C C . VAL A 1 239 ? -32.395 -13.531 20.483 1.00 89.62 239 VAL A C 1
ATOM 1982 O O . VAL A 1 239 ? -32.995 -13.894 21.487 1.00 89.62 239 VAL A O 1
ATOM 1985 N N . VAL A 1 240 ? -31.833 -12.321 20.402 1.00 90.25 240 VAL A N 1
ATOM 1986 C CA . VAL A 1 240 ? -31.881 -11.340 21.497 1.00 90.25 240 VAL A CA 1
ATOM 1987 C C . VAL A 1 240 ? -33.321 -10.947 21.819 1.00 90.25 240 VAL A C 1
ATOM 1989 O O . VAL A 1 240 ? -33.696 -10.970 22.985 1.00 90.25 240 VAL A O 1
ATOM 1992 N N . LYS A 1 241 ? -34.170 -10.683 20.818 1.00 90.31 241 LYS A N 1
ATOM 1993 C CA . LYS A 1 241 ? -35.604 -10.426 21.056 1.00 90.31 241 LYS A CA 1
ATOM 1994 C C . LYS A 1 241 ? -36.285 -11.587 21.787 1.00 90.31 241 LYS A C 1
ATOM 1996 O O . LYS A 1 241 ? -37.069 -11.360 22.703 1.00 90.31 241 LYS A O 1
ATOM 2001 N N . GLN A 1 242 ? -35.968 -12.830 21.415 1.00 92.31 242 GLN A N 1
ATOM 2002 C CA . GLN A 1 242 ? -36.470 -14.009 22.129 1.00 92.31 242 GLN A CA 1
ATOM 2003 C C . GLN A 1 242 ? -35.975 -14.044 23.578 1.00 92.31 242 GLN A C 1
ATOM 2005 O O . GLN A 1 242 ? -36.771 -14.326 24.468 1.00 92.31 242 GLN A O 1
ATOM 2010 N N . ILE A 1 243 ? -34.699 -13.738 23.824 1.00 93.69 243 ILE A N 1
ATOM 2011 C CA . ILE A 1 243 ? -34.123 -13.666 25.173 1.00 93.69 243 ILE A CA 1
ATOM 2012 C C . ILE A 1 243 ? -34.850 -12.615 26.013 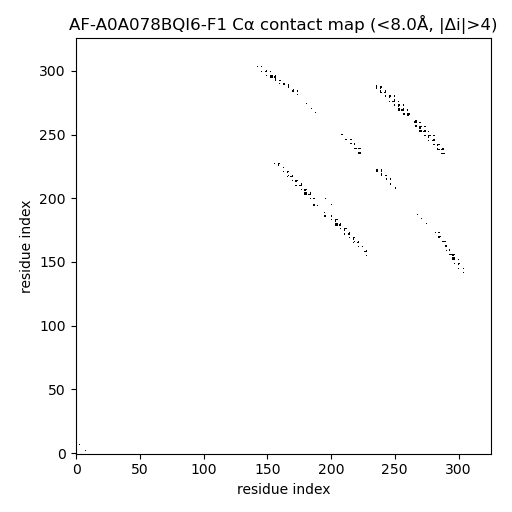1.00 93.69 243 ILE A C 1
ATOM 2014 O O . ILE A 1 243 ? -35.333 -12.953 27.087 1.00 93.69 243 ILE A O 1
ATOM 2018 N N . LEU A 1 244 ? -34.997 -11.386 25.510 1.00 93.81 244 LEU A N 1
ATOM 2019 C CA . LEU A 1 244 ? -35.661 -10.289 26.225 1.00 93.81 244 LEU A CA 1
ATOM 2020 C C . LEU A 1 244 ? -37.112 -10.642 26.579 1.00 93.81 244 LEU A C 1
ATOM 2022 O O . LEU A 1 244 ? -37.512 -10.539 27.736 1.00 93.81 244 LEU A O 1
ATOM 2026 N N . ASN A 1 245 ? -37.872 -11.190 25.626 1.00 93.94 245 ASN A N 1
ATOM 2027 C CA . ASN A 1 245 ? -39.235 -11.660 25.894 1.00 93.94 245 ASN A CA 1
ATOM 2028 C C . ASN A 1 245 ? -39.262 -12.773 26.956 1.00 93.94 245 ASN A C 1
ATOM 2030 O O . ASN A 1 245 ? -40.128 -12.792 27.828 1.00 93.94 245 ASN A O 1
ATOM 2034 N N . LYS A 1 246 ? -38.301 -13.705 26.915 1.00 94.50 246 LYS A N 1
ATOM 2035 C CA . LYS A 1 246 ? -38.211 -14.796 27.895 1.00 94.50 246 LYS A CA 1
ATOM 2036 C C . LYS A 1 246 ? -37.768 -14.322 29.276 1.00 94.50 246 LYS A C 1
ATOM 2038 O O . LYS A 1 246 ? -38.196 -14.920 30.257 1.00 94.50 246 LYS A O 1
ATOM 2043 N N . ILE A 1 247 ? -36.978 -13.255 29.381 1.00 94.62 247 ILE A N 1
ATOM 2044 C CA . ILE A 1 247 ? -36.634 -12.635 30.668 1.00 94.62 247 ILE A CA 1
ATOM 2045 C C . ILE A 1 247 ? -37.901 -12.132 31.369 1.00 94.62 247 ILE A C 1
ATOM 2047 O O . ILE A 1 247 ? -38.054 -12.370 32.565 1.00 94.62 247 ILE A O 1
ATOM 2051 N N . VAL A 1 248 ? -38.840 -11.520 30.639 1.00 93.25 248 VAL A N 1
ATOM 2052 C CA . VAL A 1 248 ? -40.129 -11.076 31.203 1.00 93.25 248 VAL A CA 1
ATOM 2053 C C . VAL A 1 248 ? -40.938 -12.261 31.743 1.00 93.25 248 VAL A C 1
ATOM 2055 O O . VAL A 1 248 ? -41.356 -12.237 32.902 1.00 93.25 248 VAL A O 1
ATOM 2058 N N . ASP A 1 249 ? -41.089 -13.333 30.952 1.00 93.69 249 ASP A N 1
ATOM 2059 C CA . ASP A 1 249 ? -41.763 -14.572 31.384 1.00 93.69 249 ASP A CA 1
ATOM 2060 C C . ASP A 1 249 ? -41.136 -15.133 32.675 1.00 93.69 249 ASP A C 1
ATOM 2062 O O . ASP A 1 249 ? -41.830 -15.508 33.625 1.00 93.69 249 ASP A O 1
ATOM 2066 N N . VAL A 1 250 ? -39.802 -15.189 32.708 1.00 93.56 250 VAL A N 1
ATOM 2067 C CA . VAL A 1 250 ? -39.031 -15.711 33.836 1.00 93.56 250 VAL A CA 1
ATOM 2068 C C . VAL A 1 250 ? -39.209 -14.831 35.074 1.00 93.56 250 VAL A C 1
ATOM 2070 O O . VAL A 1 250 ? -39.490 -15.367 36.146 1.00 93.56 250 VAL A O 1
ATOM 2073 N N . ARG A 1 251 ? -39.116 -13.502 34.951 1.00 92.81 251 ARG A N 1
ATOM 2074 C CA . ARG A 1 251 ? -39.333 -12.559 36.062 1.00 92.81 251 ARG A CA 1
ATOM 2075 C C . ARG A 1 251 ? -40.724 -12.704 36.669 1.00 92.81 251 ARG A C 1
ATOM 2077 O O . ARG A 1 251 ? -40.847 -12.759 37.889 1.00 92.81 251 ARG A O 1
ATOM 2084 N N . ASN A 1 252 ? -41.754 -12.834 35.835 1.00 93.50 252 ASN A N 1
ATOM 2085 C CA . ASN A 1 252 ? -43.120 -13.045 36.310 1.00 93.50 252 ASN A CA 1
ATOM 2086 C C . ASN A 1 252 ? -43.229 -14.345 37.116 1.00 93.50 252 ASN A C 1
ATOM 2088 O O . ASN A 1 252 ? -43.726 -14.329 38.240 1.00 93.50 252 ASN A O 1
ATOM 2092 N N . SER A 1 253 ? -42.675 -15.447 36.599 1.00 92.25 253 SER A N 1
ATOM 2093 C CA . SER A 1 253 ? -42.664 -16.724 37.327 1.00 92.25 253 SER A CA 1
ATOM 2094 C C . SER A 1 253 ? -41.828 -16.689 38.616 1.00 92.25 253 SER A C 1
ATOM 2096 O O . SER A 1 253 ? -42.210 -17.312 39.605 1.00 92.25 253 SER A O 1
ATOM 2098 N N . LEU A 1 254 ? -40.736 -15.915 38.648 1.00 91.50 254 LEU A N 1
ATOM 2099 C CA . LEU A 1 254 ? -39.932 -15.697 39.851 1.00 91.50 254 LEU A CA 1
ATOM 2100 C C . LEU A 1 254 ? -40.718 -14.933 40.924 1.00 91.50 254 LEU A C 1
ATOM 2102 O O . LEU A 1 254 ? -40.661 -15.295 42.095 1.00 91.50 254 LEU A O 1
ATOM 2106 N N . ASN A 1 255 ? -41.469 -13.903 40.532 1.00 90.62 255 ASN A N 1
ATOM 2107 C CA . ASN A 1 255 ? -42.305 -13.137 41.455 1.00 90.62 255 ASN A CA 1
ATOM 2108 C C . ASN A 1 255 ? -43.436 -13.998 42.040 1.00 90.62 255 ASN A C 1
ATOM 2110 O O . ASN A 1 255 ? -43.690 -13.922 43.239 1.00 90.62 255 ASN A O 1
ATOM 2114 N N . THR A 1 256 ? -44.062 -14.866 41.238 1.00 91.19 256 THR A N 1
ATOM 2115 C CA . THR A 1 256 ? -45.042 -15.851 41.735 1.00 91.19 256 THR A CA 1
ATOM 2116 C C . THR A 1 256 ? -44.407 -16.862 42.694 1.00 91.19 256 THR A C 1
ATOM 2118 O O . THR A 1 256 ? -45.010 -17.244 43.698 1.00 91.19 256 THR A O 1
ATOM 2121 N N . PHE A 1 257 ? -43.175 -17.297 42.418 1.00 88.69 257 PHE A N 1
ATOM 2122 C CA . PHE A 1 257 ? -42.428 -18.139 43.350 1.00 88.69 257 PHE A CA 1
ATOM 2123 C C . PHE A 1 257 ? -42.185 -17.409 44.676 1.00 88.69 257 PHE A C 1
ATOM 2125 O O . PHE A 1 257 ? -42.517 -17.949 45.724 1.00 88.69 257 PHE A O 1
ATOM 2132 N N . LEU A 1 258 ? -41.713 -16.162 44.643 1.00 85.69 258 LEU A N 1
ATOM 2133 C CA . LEU A 1 258 ? -41.507 -15.339 45.839 1.00 85.69 258 LEU A CA 1
ATOM 2134 C C . LEU A 1 258 ? -42.790 -15.134 46.657 1.00 85.69 258 LEU A C 1
ATOM 2136 O O . LEU A 1 258 ? -42.761 -15.253 47.880 1.00 85.69 258 LEU A O 1
ATOM 2140 N N . SER A 1 259 ? -43.927 -14.879 46.003 1.00 86.94 259 SER A N 1
ATOM 2141 C CA . SER A 1 259 ? -45.205 -14.648 46.691 1.00 86.94 259 SER A CA 1
ATOM 2142 C C . SER A 1 259 ? -45.781 -15.896 47.366 1.00 86.94 259 SER A C 1
ATOM 2144 O O . SER A 1 259 ? -46.736 -15.786 48.126 1.00 86.94 259 SER A O 1
ATOM 2146 N N . THR A 1 260 ? -45.240 -17.083 47.078 1.00 86.38 260 THR A N 1
ATOM 2147 C CA . THR A 1 260 ? -45.709 -18.368 47.621 1.00 86.38 260 THR A CA 1
ATOM 2148 C C . THR A 1 260 ? -44.757 -18.963 48.663 1.00 86.38 260 THR A C 1
ATOM 2150 O O . THR A 1 260 ? -44.955 -20.095 49.089 1.00 86.38 260 THR A O 1
ATOM 2153 N N . PHE A 1 261 ? -43.742 -18.217 49.121 1.00 80.44 261 PHE A N 1
ATOM 2154 C CA . PHE A 1 261 ? -42.727 -18.699 50.077 1.00 80.44 261 PHE A CA 1
ATOM 2155 C C . PHE A 1 261 ? -43.282 -19.185 51.418 1.00 80.44 261 PHE A C 1
ATOM 2157 O O . PHE A 1 261 ? -42.678 -20.061 52.036 1.00 80.44 261 PHE A O 1
ATOM 2164 N N . SER A 1 262 ? -44.411 -18.638 51.865 1.00 77.94 262 SER A N 1
ATOM 2165 C CA . SER A 1 262 ? -45.072 -19.034 53.112 1.00 77.94 262 SER A CA 1
ATOM 2166 C C . SER A 1 262 ? -45.763 -20.398 53.033 1.00 77.94 262 SER A C 1
ATOM 2168 O O . SER A 1 262 ? -46.096 -20.965 54.069 1.00 77.94 262 SER A O 1
ATOM 2170 N N . GLU A 1 263 ? -45.978 -20.937 51.832 1.00 83.38 263 GLU A N 1
ATOM 2171 C CA . GLU A 1 263 ? -46.741 -22.161 51.602 1.00 83.38 263 GLU A CA 1
ATOM 2172 C C . GLU A 1 263 ? -45.911 -23.153 50.780 1.00 83.38 263 GLU A C 1
ATOM 2174 O O . GLU A 1 263 ? -45.839 -23.048 49.556 1.00 83.38 263 GLU A O 1
ATOM 2179 N N . LEU A 1 264 ? -45.276 -24.126 51.446 1.00 79.56 264 LEU A N 1
ATOM 2180 C CA . LEU A 1 264 ? -44.279 -25.018 50.836 1.00 79.56 264 LEU A CA 1
ATOM 2181 C C . LEU A 1 264 ? -44.769 -25.687 49.538 1.00 79.56 264 LEU A C 1
ATOM 2183 O O . LEU A 1 264 ? -44.074 -25.622 48.524 1.00 79.56 264 LEU A O 1
ATOM 2187 N N . ASP A 1 265 ? -45.976 -26.257 49.531 1.00 84.06 265 ASP A N 1
ATOM 2188 C CA . ASP A 1 265 ? -46.526 -26.956 48.359 1.00 84.06 265 ASP A CA 1
ATOM 2189 C C . ASP A 1 265 ? -46.757 -26.018 47.164 1.00 84.06 265 ASP A C 1
ATOM 2191 O O . ASP A 1 265 ? -46.428 -26.343 46.011 1.00 84.06 265 ASP A O 1
ATOM 2195 N N . LYS A 1 266 ? -47.268 -24.807 47.430 1.00 87.75 266 LYS A N 1
ATOM 2196 C CA . LYS A 1 266 ? -47.424 -23.767 46.403 1.00 87.75 266 LYS A CA 1
ATOM 2197 C C . LYS A 1 266 ? -46.062 -23.279 45.917 1.00 87.75 266 LYS A C 1
ATOM 2199 O O . LYS A 1 266 ? -45.873 -23.138 44.710 1.00 87.75 266 LYS A O 1
ATOM 2204 N N . SER A 1 267 ? -45.104 -23.100 46.827 1.00 83.62 267 SER A N 1
ATOM 2205 C CA . SER A 1 267 ? -43.729 -22.692 46.529 1.00 83.62 267 SER A CA 1
ATOM 2206 C C . SER A 1 267 ? -43.023 -23.689 45.606 1.00 83.62 267 SER A C 1
ATOM 2208 O O . SER A 1 267 ? -42.426 -23.291 44.607 1.00 83.62 267 SER A O 1
ATOM 2210 N N . ILE A 1 268 ? -43.150 -24.995 45.867 1.00 84.12 268 ILE A N 1
ATOM 2211 C CA . ILE A 1 268 ? -42.583 -26.056 45.019 1.00 84.12 268 ILE A CA 1
ATOM 2212 C C . ILE A 1 268 ? -43.201 -26.017 43.617 1.00 84.12 268 ILE A C 1
ATOM 2214 O O . ILE A 1 268 ? -42.486 -26.113 42.615 1.00 84.12 268 ILE A O 1
ATOM 2218 N N . THR A 1 269 ? -44.522 -25.856 43.530 1.00 89.75 269 THR A N 1
ATOM 2219 C CA . THR A 1 269 ? -45.237 -25.787 42.247 1.00 89.75 269 THR A CA 1
ATOM 2220 C C . THR A 1 269 ? -44.827 -24.549 41.446 1.00 89.75 269 THR A C 1
ATOM 2222 O O . THR A 1 269 ? -44.482 -24.656 40.267 1.00 89.75 269 THR A O 1
ATOM 2225 N N . ALA A 1 270 ? -44.770 -23.383 42.094 1.00 90.56 270 ALA A N 1
ATOM 2226 C CA . ALA A 1 270 ? -44.309 -22.143 41.479 1.00 90.56 270 ALA A CA 1
ATOM 2227 C C . ALA A 1 270 ? -42.831 -22.226 41.057 1.00 90.56 270 ALA A C 1
ATOM 2229 O O . ALA A 1 270 ? -42.471 -21.761 39.974 1.00 90.56 270 ALA A O 1
ATOM 2230 N N . PHE A 1 271 ? -41.979 -22.888 41.849 1.00 89.44 271 PHE A N 1
ATOM 2231 C CA . PHE A 1 271 ? -40.578 -23.113 41.499 1.00 89.44 271 PHE A CA 1
ATOM 2232 C C . PHE A 1 271 ? -40.416 -24.006 40.263 1.00 89.44 271 PHE A C 1
ATOM 2234 O O . PHE A 1 271 ? -39.560 -23.728 39.424 1.00 89.44 271 PHE A O 1
ATOM 2241 N N . LYS A 1 272 ? -41.232 -25.060 40.112 1.00 90.31 272 LYS A N 1
ATOM 2242 C CA . LYS A 1 272 ? -41.235 -25.898 38.898 1.00 90.31 272 LYS A CA 1
ATOM 2243 C C . LYS A 1 272 ? -41.565 -25.062 37.659 1.00 90.31 272 LYS A C 1
ATOM 2245 O O . LYS A 1 272 ? -40.801 -25.086 36.698 1.00 90.31 272 LYS A O 1
ATOM 2250 N N . ALA A 1 273 ? -42.616 -24.242 37.725 1.00 92.50 273 ALA A N 1
ATOM 2251 C CA . ALA A 1 273 ? -42.976 -23.338 36.632 1.00 92.50 273 ALA A CA 1
ATOM 2252 C C . ALA A 1 273 ? -41.850 -22.337 36.308 1.00 92.50 273 ALA A C 1
ATOM 2254 O O . ALA A 1 273 ? -41.508 -22.140 35.141 1.00 92.50 273 ALA A O 1
ATOM 2255 N N . PHE A 1 274 ? -41.224 -21.748 37.332 1.00 92.44 274 PHE A N 1
ATOM 2256 C CA . PHE A 1 274 ? -40.057 -20.877 37.173 1.00 92.44 274 PHE A CA 1
ATOM 2257 C C . PHE A 1 274 ? -38.879 -21.597 36.499 1.00 92.44 274 PHE A C 1
ATOM 2259 O O . PHE A 1 274 ? -38.287 -21.078 35.549 1.00 92.44 274 PHE A O 1
ATOM 2266 N N . LYS A 1 275 ? -38.566 -22.822 36.933 1.00 91.25 275 LYS A N 1
ATOM 2267 C CA . LYS A 1 275 ? -37.503 -23.657 36.358 1.00 91.25 275 LYS A CA 1
ATOM 2268 C C . LYS A 1 275 ? -37.766 -23.977 34.884 1.00 91.25 275 LYS A C 1
ATOM 2270 O O . LYS A 1 275 ? -36.841 -23.905 34.077 1.00 91.25 275 LYS A O 1
ATOM 2275 N N . ASP A 1 276 ? -39.008 -24.259 34.506 1.00 93.06 276 ASP A N 1
ATOM 2276 C CA . ASP A 1 276 ? -39.368 -24.526 33.110 1.00 93.06 276 ASP A CA 1
ATOM 2277 C C . ASP A 1 276 ? -39.196 -23.284 32.228 1.00 93.06 276 ASP A C 1
ATOM 2279 O O . ASP A 1 276 ? -38.632 -23.366 31.132 1.00 93.06 276 ASP A O 1
ATOM 2283 N N . ARG A 1 277 ? -39.587 -22.101 32.719 1.00 94.50 277 ARG A N 1
ATOM 2284 C CA . ARG A 1 277 ? -39.340 -20.830 32.014 1.00 94.50 277 ARG A CA 1
ATOM 2285 C C . ARG A 1 277 ? -37.850 -20.530 31.892 1.00 94.50 277 ARG A C 1
ATOM 2287 O O . ARG A 1 277 ? -37.397 -20.113 30.825 1.00 94.50 277 ARG A O 1
ATOM 2294 N N . MET A 1 278 ? -37.076 -20.822 32.933 1.00 93.56 278 MET A N 1
ATOM 2295 C CA . MET A 1 278 ? -35.617 -20.746 32.894 1.00 93.56 278 MET A CA 1
ATOM 2296 C C . MET A 1 278 ? -35.022 -21.684 31.838 1.00 93.56 278 MET A C 1
ATOM 2298 O O . MET A 1 278 ? -34.138 -21.272 31.091 1.00 93.56 278 MET A O 1
ATOM 2302 N N . ASN A 1 279 ? -35.527 -22.909 31.694 1.00 93.38 279 ASN A N 1
ATOM 2303 C CA . ASN A 1 279 ? -35.071 -23.829 30.647 1.00 93.38 279 ASN A CA 1
ATOM 2304 C C . ASN A 1 279 ? -35.361 -23.292 29.235 1.00 93.38 279 ASN A C 1
ATOM 2306 O O . ASN A 1 279 ? -34.531 -23.432 28.336 1.00 93.38 279 ASN A O 1
ATOM 2310 N N . MET A 1 280 ? -36.497 -22.617 29.034 1.00 93.44 280 MET A N 1
ATOM 2311 C CA . MET A 1 280 ? -36.784 -21.938 27.764 1.00 93.44 280 MET A CA 1
ATOM 2312 C C . MET A 1 280 ? -35.821 -20.771 27.502 1.00 93.44 280 MET A C 1
ATOM 2314 O O . MET A 1 280 ? -35.368 -20.591 26.371 1.00 93.44 280 MET A O 1
ATOM 2318 N N . LEU A 1 281 ? -35.481 -19.995 28.536 1.00 94.19 281 LEU A N 1
ATOM 2319 C CA . LEU A 1 281 ? -34.491 -18.920 28.441 1.00 94.19 281 LEU A CA 1
ATOM 2320 C C . LEU A 1 281 ? -33.089 -19.472 28.130 1.00 94.19 281 LEU A C 1
ATOM 2322 O O . LEU A 1 281 ? -32.416 -18.937 27.252 1.00 94.19 281 LEU A O 1
ATOM 2326 N N . ASN A 1 282 ? -32.689 -20.586 28.753 1.00 95.06 282 ASN A N 1
ATOM 2327 C CA . ASN A 1 282 ? -31.443 -21.298 28.445 1.00 95.06 282 ASN A CA 1
ATOM 2328 C C . ASN A 1 282 ? -31.332 -21.605 26.952 1.00 95.06 282 ASN A C 1
ATOM 2330 O O . ASN A 1 282 ? -30.319 -21.321 26.319 1.00 95.06 282 ASN A O 1
ATOM 2334 N N . TYR A 1 283 ? -32.404 -22.162 26.386 1.00 94.56 283 TYR A N 1
ATOM 2335 C CA . TYR A 1 283 ? -32.461 -22.527 24.978 1.00 94.56 283 TYR A CA 1
ATOM 2336 C C . TYR A 1 283 ? -32.350 -21.305 24.053 1.00 94.56 283 TYR A C 1
ATOM 2338 O O . TYR A 1 283 ? -31.742 -21.383 22.985 1.00 94.56 283 TYR A O 1
ATOM 2346 N N . ALA A 1 284 ? -32.897 -20.155 24.454 1.00 93.56 284 ALA A N 1
ATOM 2347 C CA . ALA A 1 284 ? -32.710 -18.907 23.720 1.00 93.56 284 ALA A CA 1
ATOM 2348 C C . ALA A 1 284 ? -31.254 -18.409 23.817 1.00 93.56 284 ALA A C 1
ATOM 2350 O O . ALA A 1 284 ? -30.637 -18.119 22.793 1.00 93.56 284 ALA A O 1
ATOM 2351 N N . VAL A 1 285 ? -30.661 -18.394 25.016 1.00 94.94 285 VAL A N 1
ATOM 2352 C CA . VAL A 1 285 ? -29.258 -17.988 25.227 1.00 94.94 285 VAL A CA 1
ATOM 2353 C C . VAL A 1 285 ? -28.285 -18.904 24.476 1.00 94.94 285 VAL A C 1
ATOM 2355 O O . VAL A 1 285 ? -27.328 -18.423 23.867 1.00 94.94 285 VAL A O 1
ATOM 2358 N N . SER A 1 286 ? -28.536 -20.215 24.438 1.00 93.38 286 SER A N 1
ATOM 2359 C CA . SER A 1 286 ? -27.682 -21.173 23.726 1.00 93.38 286 SER A CA 1
ATOM 2360 C C . SER A 1 286 ? -27.688 -20.968 22.209 1.00 93.38 286 SER A C 1
ATOM 2362 O O . SER A 1 286 ? -26.742 -21.369 21.533 1.00 93.38 286 SER A O 1
ATOM 2364 N N . LYS A 1 287 ? -28.729 -20.326 21.660 1.00 92.56 287 LYS A N 1
ATOM 2365 C CA . LYS A 1 287 ? -28.796 -19.966 20.238 1.00 92.56 287 LYS A CA 1
ATOM 2366 C C . LYS A 1 287 ? -27.939 -18.760 19.871 1.00 92.56 287 LYS A C 1
ATOM 2368 O O . LYS A 1 287 ? -27.730 -18.556 18.676 1.00 92.56 287 LYS A O 1
ATOM 2373 N N . LEU A 1 288 ? -27.430 -17.982 20.832 1.00 90.62 288 LEU A N 1
ATOM 2374 C CA . LEU A 1 288 ? -26.511 -16.886 20.527 1.00 90.62 288 LEU A CA 1
ATOM 2375 C C . LEU A 1 288 ? -25.200 -17.434 19.967 1.00 90.62 288 LEU A C 1
ATOM 2377 O O . LEU A 1 288 ? -24.509 -18.246 20.598 1.00 90.62 288 LEU A O 1
ATOM 2381 N N . ARG A 1 289 ? -24.835 -16.958 18.778 1.00 89.56 289 ARG A N 1
ATOM 2382 C CA . ARG A 1 289 ? -23.641 -17.410 18.062 1.00 89.56 289 ARG A CA 1
ATOM 2383 C C . ARG A 1 289 ? -22.569 -16.336 18.072 1.00 89.56 289 ARG A C 1
ATOM 2385 O O . ARG A 1 289 ? -22.864 -15.166 17.845 1.00 89.56 289 ARG A O 1
ATOM 2392 N N . ASN A 1 290 ? -21.328 -16.766 18.274 1.00 88.94 290 ASN A N 1
ATOM 2393 C CA . ASN A 1 290 ? -20.183 -15.938 17.922 1.00 88.94 290 ASN A CA 1
ATOM 2394 C C . ASN A 1 290 ? -20.150 -15.779 16.400 1.00 88.94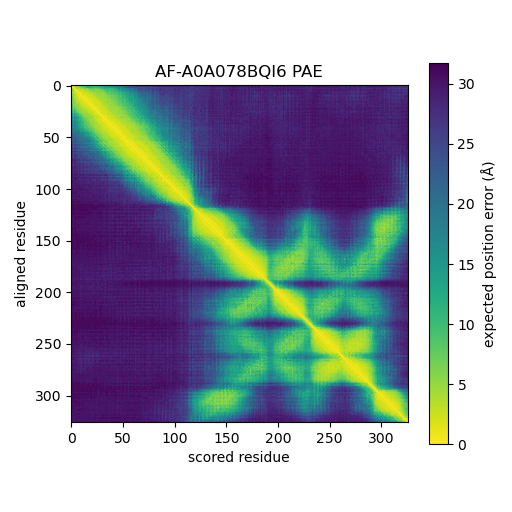 290 ASN A C 1
ATOM 2396 O O . ASN A 1 290 ? -20.516 -16.704 15.666 1.00 88.94 290 ASN A O 1
ATOM 2400 N N . ILE A 1 2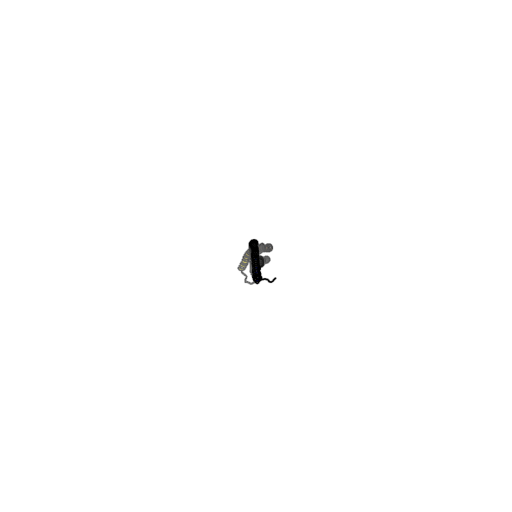91 ? -19.682 -14.630 15.935 1.00 85.00 291 ILE A N 1
ATOM 2401 C CA . ILE A 1 291 ? -19.309 -14.468 14.536 1.00 85.00 291 ILE A CA 1
ATOM 2402 C C . ILE A 1 291 ? -17.893 -15.000 14.327 1.00 85.00 291 ILE A C 1
ATOM 2404 O O . ILE A 1 291 ? -17.044 -14.941 15.221 1.00 85.00 291 ILE A O 1
ATOM 2408 N N . LYS A 1 292 ? -17.649 -15.565 13.145 1.00 86.19 292 LYS A N 1
ATOM 2409 C CA . LYS A 1 292 ? -16.322 -16.047 12.763 1.00 86.19 292 LYS A CA 1
ATOM 2410 C C . LYS A 1 292 ? -15.417 -14.840 12.530 1.00 86.19 292 LYS A C 1
ATOM 2412 O O . LYS A 1 292 ? -15.751 -14.022 11.679 1.00 86.19 292 LYS A O 1
ATOM 2417 N N . LEU A 1 293 ? -14.292 -14.788 13.244 1.00 86.56 293 LEU A N 1
ATOM 2418 C CA . LEU A 1 293 ? -13.266 -13.774 13.018 1.00 86.56 293 LEU A CA 1
ATOM 2419 C C . LEU A 1 293 ? -12.695 -13.948 11.614 1.00 86.56 293 LEU A C 1
ATOM 2421 O O . LEU A 1 293 ? -12.198 -15.029 11.276 1.00 86.56 293 LEU A O 1
ATOM 2425 N N . LYS A 1 294 ? -12.818 -12.912 10.788 1.00 88.56 294 LYS A N 1
ATOM 2426 C CA . LYS A 1 294 ? -12.345 -12.958 9.399 1.00 88.56 294 LYS A CA 1
ATOM 2427 C C . LYS A 1 294 ? -10.887 -12.548 9.252 1.00 88.56 294 LYS A C 1
ATOM 2429 O O . LYS A 1 294 ? -10.294 -12.934 8.249 1.00 88.56 294 LYS A O 1
ATOM 2434 N N . LYS A 1 295 ? -10.323 -11.851 10.246 1.00 90.38 295 LYS A N 1
ATOM 2435 C CA . LYS A 1 295 ? -8.955 -11.318 10.216 1.00 90.38 295 LYS A CA 1
ATOM 2436 C C . LYS A 1 295 ? -8.762 -10.389 9.017 1.00 90.38 295 LYS A C 1
ATOM 2438 O O . LYS A 1 295 ? -7.924 -10.625 8.149 1.00 90.38 295 LYS A O 1
ATOM 2443 N N . HIS A 1 296 ? -9.616 -9.372 8.932 1.00 91.06 296 HIS A N 1
ATOM 2444 C CA . HIS A 1 296 ? -9.636 -8.426 7.817 1.00 91.06 296 HIS A CA 1
ATOM 2445 C C . HIS A 1 296 ? -8.284 -7.734 7.651 1.00 91.06 296 HIS A C 1
ATOM 2447 O O . HIS A 1 296 ? -7.834 -7.562 6.522 1.00 91.06 296 HIS A O 1
ATOM 2453 N N . ALA A 1 297 ? -7.628 -7.363 8.754 1.00 90.94 297 ALA A N 1
ATOM 2454 C CA . ALA A 1 297 ? -6.329 -6.703 8.715 1.00 90.94 297 ALA A CA 1
ATOM 2455 C C . ALA A 1 297 ? -5.247 -7.603 8.102 1.00 90.94 297 ALA A C 1
ATOM 2457 O O . ALA A 1 297 ? -4.505 -7.145 7.239 1.00 90.94 297 ALA A O 1
ATOM 2458 N N . ASP A 1 298 ? -5.206 -8.891 8.463 1.00 92.81 298 ASP A N 1
ATOM 2459 C CA . ASP A 1 298 ? -4.252 -9.853 7.889 1.00 92.81 298 ASP A CA 1
ATOM 2460 C C . ASP A 1 298 ? -4.432 -9.991 6.370 1.00 92.81 298 ASP A C 1
ATOM 2462 O O . ASP A 1 298 ? -3.457 -10.108 5.628 1.00 92.81 298 ASP A O 1
ATOM 2466 N N . ILE A 1 299 ? -5.683 -9.987 5.899 1.00 91.56 299 ILE A N 1
ATOM 2467 C CA . ILE A 1 299 ? -5.997 -10.045 4.466 1.00 91.56 299 ILE A CA 1
ATOM 2468 C C . ILE A 1 299 ? -5.484 -8.782 3.766 1.00 91.56 299 ILE A C 1
ATOM 2470 O O . ILE A 1 299 ? -4.848 -8.884 2.718 1.00 91.56 299 ILE A O 1
ATOM 2474 N N . GLU A 1 300 ? -5.718 -7.605 4.346 1.00 90.88 300 GLU A N 1
ATOM 2475 C CA . GLU A 1 300 ? -5.307 -6.346 3.724 1.00 90.88 300 GLU A CA 1
ATOM 2476 C C . GLU A 1 300 ? -3.787 -6.141 3.750 1.00 90.88 300 GLU A C 1
ATOM 2478 O O . GLU A 1 300 ? -3.223 -5.665 2.767 1.00 90.88 300 GLU A O 1
ATOM 2483 N N . ILE A 1 301 ? -3.102 -6.577 4.812 1.00 91.50 301 ILE A N 1
ATOM 2484 C CA . ILE A 1 301 ? -1.633 -6.581 4.880 1.00 91.50 301 ILE A CA 1
ATOM 2485 C C . ILE A 1 301 ? -1.052 -7.421 3.738 1.00 91.50 301 ILE A C 1
ATOM 2487 O O . ILE A 1 301 ? -0.194 -6.933 3.007 1.00 91.50 301 ILE A O 1
ATOM 2491 N N . ARG A 1 302 ? -1.571 -8.635 3.507 1.00 91.62 302 ARG A N 1
ATOM 2492 C CA . ARG A 1 302 ? -1.117 -9.484 2.388 1.00 91.62 302 ARG A CA 1
ATOM 2493 C C . ARG A 1 302 ? -1.345 -8.833 1.028 1.00 91.62 302 ARG A C 1
ATOM 2495 O O . ARG A 1 302 ? -0.497 -8.944 0.147 1.00 91.62 302 ARG A O 1
ATOM 2502 N N . ASN A 1 303 ? -2.470 -8.141 0.848 1.00 89.62 303 ASN A N 1
ATOM 2503 C CA . ASN A 1 303 ? -2.735 -7.402 -0.388 1.00 89.62 303 ASN A CA 1
ATOM 2504 C C . ASN A 1 303 ? -1.699 -6.285 -0.607 1.00 89.62 303 ASN A C 1
ATOM 2506 O O . ASN A 1 303 ? -1.243 -6.093 -1.731 1.00 89.62 303 ASN A O 1
ATOM 2510 N N . MET A 1 304 ? -1.293 -5.572 0.449 1.00 88.25 304 MET A N 1
ATOM 2511 C CA . MET A 1 304 ? -0.232 -4.561 0.352 1.00 88.25 304 MET A CA 1
ATOM 2512 C C . MET A 1 304 ? 1.143 -5.170 0.077 1.00 88.25 304 MET A C 1
ATOM 2514 O O . MET A 1 304 ? 1.896 -4.631 -0.731 1.00 88.25 304 MET A O 1
ATOM 2518 N N . GLU A 1 305 ? 1.472 -6.294 0.715 1.00 87.81 305 GLU A N 1
ATOM 2519 C CA . GLU A 1 305 ? 2.726 -7.015 0.473 1.00 87.81 305 GLU A CA 1
ATOM 2520 C C . GLU A 1 305 ? 2.853 -7.448 -0.993 1.00 87.81 305 GLU A C 1
ATOM 2522 O O . GLU A 1 305 ? 3.925 -7.302 -1.579 1.00 87.81 305 GLU A O 1
ATOM 2527 N N . LEU A 1 306 ? 1.758 -7.909 -1.611 1.00 86.56 306 LEU A N 1
ATOM 2528 C CA . LEU A 1 306 ? 1.724 -8.246 -3.037 1.00 86.56 306 LEU A CA 1
ATOM 2529 C C . LEU A 1 306 ? 2.017 -7.028 -3.925 1.00 86.56 306 LEU A C 1
ATOM 2531 O O . LEU A 1 306 ? 2.842 -7.131 -4.830 1.00 86.56 306 LEU A O 1
ATOM 2535 N N . ILE A 1 307 ? 1.426 -5.866 -3.625 1.00 83.69 307 ILE A N 1
ATOM 2536 C CA . ILE A 1 307 ? 1.685 -4.617 -4.367 1.00 83.69 307 ILE A CA 1
ATOM 2537 C C . ILE A 1 307 ? 3.162 -4.210 -4.254 1.00 83.69 307 ILE A C 1
ATOM 2539 O O . ILE A 1 307 ? 3.793 -3.852 -5.250 1.00 83.69 307 ILE A O 1
ATOM 2543 N N . LEU A 1 308 ? 3.740 -4.283 -3.051 1.00 82.06 308 LEU A N 1
ATOM 2544 C CA . LEU A 1 308 ? 5.154 -3.962 -2.835 1.00 82.06 308 LEU A CA 1
ATOM 2545 C C . LEU A 1 308 ? 6.085 -4.955 -3.540 1.00 82.06 308 LEU A C 1
ATOM 2547 O O . LEU A 1 308 ? 7.125 -4.555 -4.064 1.00 82.06 308 LEU A O 1
ATOM 2551 N N . TYR A 1 309 ? 5.718 -6.237 -3.571 1.00 85.19 309 TYR A N 1
ATOM 2552 C CA . TYR A 1 309 ? 6.471 -7.269 -4.277 1.00 85.19 309 TYR A CA 1
ATOM 2553 C C . TYR A 1 309 ? 6.469 -7.043 -5.795 1.00 85.19 309 TYR A C 1
ATOM 2555 O O . TYR A 1 309 ? 7.532 -7.077 -6.417 1.00 85.19 309 TYR A O 1
ATOM 2563 N N . GLU A 1 310 ? 5.303 -6.765 -6.385 1.00 82.75 310 GLU A N 1
ATOM 2564 C CA . GLU A 1 310 ? 5.175 -6.429 -7.809 1.00 82.75 310 GLU A CA 1
ATOM 2565 C C . GLU A 1 310 ? 6.008 -5.192 -8.161 1.00 82.75 310 GLU A C 1
ATOM 2567 O O . GLU A 1 310 ? 6.784 -5.217 -9.116 1.00 82.75 310 GLU A O 1
ATOM 2572 N N . TRP A 1 311 ? 5.954 -4.149 -7.328 1.00 79.62 311 TRP A N 1
ATOM 2573 C CA . TRP A 1 311 ? 6.772 -2.957 -7.534 1.00 79.62 311 TRP A CA 1
ATOM 2574 C C . TRP A 1 311 ? 8.276 -3.232 -7.453 1.00 79.62 311 TRP A C 1
ATOM 2576 O O . TRP A 1 311 ? 9.049 -2.750 -8.284 1.00 79.62 311 TRP A O 1
ATOM 2586 N N . LYS A 1 312 ? 8.714 -4.023 -6.467 1.00 82.00 312 LYS A N 1
ATOM 2587 C CA . LYS A 1 312 ? 10.124 -4.402 -6.335 1.00 82.00 312 LYS A CA 1
ATOM 2588 C C . LYS A 1 312 ? 10.616 -5.119 -7.595 1.00 82.00 312 LYS A C 1
ATOM 2590 O O . LYS A 1 312 ? 11.689 -4.790 -8.099 1.00 82.00 312 LYS A O 1
ATOM 2595 N N . LYS A 1 313 ? 9.811 -6.036 -8.136 1.00 83.19 313 LYS A N 1
ATOM 2596 C CA . LYS A 1 313 ? 10.114 -6.762 -9.376 1.00 83.19 313 LYS A CA 1
ATOM 2597 C C . LYS A 1 313 ? 10.233 -5.827 -10.585 1.00 83.19 313 LYS A C 1
ATOM 2599 O O . LYS A 1 313 ? 11.140 -5.997 -11.404 1.00 83.19 313 LYS A O 1
ATOM 2604 N N . ASP A 1 314 ? 9.364 -4.824 -10.685 1.00 76.69 314 ASP A N 1
ATOM 2605 C CA . ASP A 1 314 ? 9.431 -3.813 -11.747 1.00 76.69 314 ASP A CA 1
ATOM 2606 C C . ASP A 1 314 ? 10.700 -2.952 -11.639 1.00 76.69 314 ASP A C 1
ATOM 2608 O O . ASP A 1 314 ? 11.355 -2.674 -12.648 1.00 76.69 314 ASP A O 1
ATOM 2612 N N . CYS A 1 315 ? 11.095 -2.573 -10.420 1.00 73.19 315 CYS A N 1
ATOM 2613 C CA . CYS A 1 315 ? 12.334 -1.836 -10.161 1.00 73.19 315 CYS A CA 1
ATOM 2614 C C . CYS A 1 315 ? 13.587 -2.646 -10.523 1.00 73.19 315 CYS A C 1
ATOM 2616 O O . CYS A 1 315 ? 14.483 -2.120 -11.186 1.00 73.19 315 CYS A O 1
ATOM 2618 N N . GLU A 1 316 ? 13.647 -3.921 -10.134 1.00 78.69 316 GLU A N 1
ATOM 2619 C CA . GLU A 1 316 ? 14.756 -4.824 -10.477 1.00 78.69 316 GLU A CA 1
ATOM 2620 C C . GLU A 1 316 ? 14.853 -5.039 -11.997 1.00 78.69 316 GLU A C 1
ATOM 2622 O O . GLU A 1 316 ? 15.939 -4.975 -12.575 1.00 78.69 316 GLU A O 1
ATOM 2627 N N . SER A 1 317 ? 13.712 -5.199 -12.674 1.00 73.75 317 SER A N 1
ATOM 2628 C CA . SER A 1 317 ? 13.659 -5.327 -14.137 1.00 73.75 317 SER A CA 1
ATOM 2629 C C . SER A 1 317 ? 14.171 -4.062 -14.838 1.00 73.75 317 SER A C 1
ATOM 2631 O O . SER A 1 317 ? 14.939 -4.144 -15.799 1.00 73.75 317 SER A O 1
ATOM 2633 N N . ALA A 1 318 ? 13.813 -2.881 -14.324 1.00 70.06 318 ALA A N 1
ATOM 2634 C CA . ALA A 1 318 ? 14.310 -1.607 -14.837 1.00 70.06 318 ALA A CA 1
ATOM 2635 C C . ALA A 1 318 ? 15.825 -1.433 -14.611 1.00 70.06 318 ALA A C 1
ATOM 2637 O O . ALA A 1 318 ? 16.522 -0.933 -15.495 1.00 70.06 318 ALA A O 1
ATOM 2638 N N . GLN A 1 319 ? 16.364 -1.874 -13.471 1.00 69.69 319 GLN A N 1
ATOM 2639 C CA . GLN A 1 319 ? 17.808 -1.831 -13.204 1.00 69.69 319 GLN A CA 1
ATOM 2640 C C . GLN A 1 319 ? 18.598 -2.760 -14.134 1.00 69.69 319 GLN A C 1
ATOM 2642 O O . GLN A 1 319 ? 19.585 -2.323 -14.725 1.00 69.69 319 GLN A O 1
ATOM 2647 N N . ASN A 1 320 ? 18.126 -3.990 -14.343 1.00 68.69 320 ASN A N 1
ATOM 2648 C CA . ASN A 1 320 ? 18.763 -4.943 -15.258 1.00 68.69 320 ASN A CA 1
ATOM 2649 C C . ASN A 1 320 ? 18.742 -4.454 -16.716 1.00 68.69 320 ASN A C 1
ATOM 2651 O O . ASN A 1 320 ? 19.678 -4.694 -17.473 1.00 68.69 320 ASN A O 1
ATOM 2655 N N . SER A 1 321 ? 17.703 -3.712 -17.115 1.00 59.00 321 SER A N 1
ATOM 2656 C CA . SER A 1 321 ? 17.668 -3.093 -18.446 1.00 59.00 321 SER A CA 1
ATOM 2657 C C . SER A 1 321 ? 18.708 -1.975 -18.616 1.00 59.00 321 SER A C 1
ATOM 2659 O O . SER A 1 321 ? 19.254 -1.819 -19.705 1.00 59.00 321 SER A O 1
ATOM 2661 N N . LYS A 1 322 ? 19.054 -1.245 -17.541 1.00 57.03 322 LYS A N 1
ATOM 2662 C CA . LYS A 1 322 ? 20.129 -0.237 -17.568 1.00 57.03 322 LYS A CA 1
ATOM 2663 C C . LYS A 1 322 ? 21.515 -0.865 -17.667 1.00 57.03 322 LYS A C 1
ATOM 2665 O O . LYS A 1 322 ? 22.360 -0.308 -18.356 1.00 57.03 322 LYS A O 1
ATOM 2670 N N . SER A 1 323 ? 21.760 -2.003 -17.012 1.00 53.03 323 SER A N 1
ATOM 2671 C CA . SER A 1 323 ? 23.077 -2.656 -17.072 1.00 53.03 323 SER A CA 1
ATOM 2672 C C . SER A 1 323 ? 23.398 -3.262 -18.437 1.00 53.03 323 SER A C 1
ATOM 2674 O O . SER A 1 323 ? 24.561 -3.505 -18.708 1.00 53.03 323 SER A O 1
ATOM 2676 N N . LEU A 1 324 ? 22.391 -3.521 -19.279 1.00 43.19 324 LEU A N 1
ATOM 2677 C CA . LEU A 1 324 ? 22.581 -4.002 -20.655 1.00 43.19 324 LEU A CA 1
ATOM 2678 C C . LEU A 1 324 ? 22.855 -2.872 -21.664 1.00 43.19 324 LEU A C 1
ATOM 2680 O O . LEU A 1 324 ? 23.199 -3.158 -22.807 1.00 43.19 324 LEU A O 1
ATOM 2684 N N . LEU A 1 325 ? 22.652 -1.612 -21.267 1.00 42.97 325 LEU A N 1
ATOM 2685 C CA . LEU A 1 325 ? 22.864 -0.428 -22.110 1.00 42.97 325 LEU A CA 1
ATOM 2686 C C . LEU A 1 325 ? 24.221 0.256 -21.871 1.00 42.97 325 LEU A C 1
ATOM 2688 O O . LEU A 1 325 ? 24.599 1.108 -22.673 1.00 42.97 325 LEU A O 1
ATOM 2692 N N . ASN A 1 326 ? 24.924 -0.107 -20.794 1.00 43.41 326 ASN A N 1
ATOM 2693 C CA . ASN A 1 326 ? 26.326 0.249 -20.555 1.00 43.41 326 ASN A CA 1
ATOM 2694 C C . ASN A 1 326 ? 27.229 -0.871 -21.064 1.00 43.41 326 ASN A C 1
ATOM 2696 O O . ASN A 1 326 ? 28.324 -0.537 -21.568 1.00 43.41 326 ASN A O 1
#

Solvent-accessible surface area (backbone atoms only — not comparable to full-atom values): 17367 Å² total; per-residue (Å²): 136,88,80,55,73,68,60,51,56,53,50,53,50,52,51,53,52,54,52,53,56,53,55,51,53,55,52,56,55,54,55,51,56,58,50,53,57,53,51,54,53,51,51,55,52,50,51,51,52,53,52,50,50,51,52,51,51,51,53,50,52,50,51,50,53,51,50,52,49,50,52,51,51,50,53,51,49,53,51,51,51,54,50,48,53,52,49,52,52,49,51,52,50,53,52,50,53,51,53,51,50,52,52,50,51,55,50,52,52,50,51,52,52,50,52,48,54,50,51,52,50,50,51,50,51,52,50,52,51,50,55,51,49,53,52,53,52,53,48,53,52,51,49,54,54,48,52,54,52,35,54,52,21,44,52,45,42,54,49,50,52,53,50,34,51,42,54,49,48,32,53,50,43,49,52,54,39,54,52,43,52,50,53,53,50,50,53,73,66,53,86,60,84,76,59,59,44,72,66,55,50,52,51,45,50,50,51,38,52,57,42,48,54,53,34,48,56,37,37,48,52,59,61,65,66,75,91,56,88,85,59,75,66,58,64,58,40,54,37,37,54,50,32,52,57,33,49,54,56,27,51,54,30,46,51,53,21,61,76,23,66,93,38,66,72,56,22,53,53,28,42,50,55,23,51,53,38,45,53,54,33,50,58,32,57,68,64,60,69,72,75,81,84,78,51,42,36,64,53,46,51,52,55,50,51,51,54,53,49,55,49,51,53,52,52,53,53,52,51,56,57,52,66,74,75,108

pLDDT: mean 83.69, std 12.14, range [40.34, 96.06]

Mean predicted aligned error: 21.64 Å

Secondary structure (DSSP, 8-state):
-PPPHHHHHHHHHHHHHHHHHHHHHHHHHHHHHHHHHHHHHHHHHHHHHHHHHHHHHHHHHHHHHHHHHHHHHHHHHHHHHHHHHHHHHHHHHHHHHHHHHHHHHHHHHHHHHHHHHHHHHHHHHHHHHHHHHHHHHHHHHHHHHHHHHHHHHHHHHHHHHHHHHHHHHHHHHHHHHHHHHHHHHHHHH--SS----HHHHHHHHHHHHHHHHHHHHHHHHHHT--S-TT--TTHHHHHHHHHHHHHHHHHHHHHHHHHTTTSHHHHHHHHHHHHHHHHHHHHHHHT--PPPP--HHHHHHHHHHHHHHHHHHHHHHHHHHHHTT-

Foldseek 3Di:
DDDDPVVVVVVVVVVVVVVVVVVVVVVVVVVVVVVVVVVVVVVVVVVVVVVVVVVVVVVVVVVVVVVVVVVVVVVVVVVVVVVVVVVVVVVVVVVVVVVVVVVVVVVVVVVVVVVVVVVVVVVVVVVVVVVVVVVVVVVVVVVVVLVVQLVLLVVLLVLLVVLLVLLVQLVVLLVVLVVLLVVLVVLLPDPPPPNCPPVNNVVSLVVNVVSLVVNLVSLVCNLPSDDNPPPPVDQSNVLSVQLNVLSVVLVVLSVQLVVCSVPSVSNVVSSVSSVVSSVSSVVSSVSRDRDDRPSSNVVSVVVVVVVVVVVVVVVVVVVVVVVVVD

Radius of gyration: 83.74 Å; Cα contacts (8 Å, |Δi|>4): 132; chains: 1; bounding box: 201×70×204 Å

Nearest PDB structures (foldseek):
  6egc-assembly1_A  TM=5.676E-01  e=1.246E-01  synthetic construct
  6ixf-assembly1_A  TM=3.727E-01  e=1.456E-01  Homo sapiens
  6ixe-assembly1_A  TM=3.924E-01  e=2.167E+00  Homo sapiens
  3ja6-assembly1_I  TM=3.439E-01  e=4.484E+00  Escherichia coli